Protein AF-A0A0B7NN38-F1 (afdb_monomer)

Radius of gyration: 29.31 Å; Cα contacts (8 Å, |Δi|>4): 177; chains: 1; bounding box: 62×51×86 Å

pLDDT: mean 75.4, std 16.73, range [32.12, 96.75]

Foldseek 3Di:
DALVVVCVDPVSVVLCCCLPPVDPDDDDDDDDQADPVRDHDQWACDPHQQWIWGDDVPPDPIDTDHACVSLVVCPPPQDRLVSLSRNCNHVVDPDLVVDPRSPHPSNVVSVVVVVVVVVVVVVVVVVVLVVLLVVLVVLLVVLVVQCVVCVVVVHDPVSNVVSVVSNVVSVVSNVVSVVVPVVPVVPPPDDDDDDDDDDPLVNVQAVVQLVQQVVQVVVDPDDDLQVSLVVQVVDPSHDNDPGSVRSVVVSVVVVVVVVVVPD

Secondary structure (DSSP, 8-state):
--GGGGGGSHHHHHHHHHHHH-S-S----------TT----SEEE-SSTT-EEE--TTT-S-EEE--HHHHHTTBTB---HHHHHHHHHHH--SSGGG-TTTT-HHHHHHHHHHHHHHHHHHHHHHHHHHHHHHHHHHHHHHHHHHHHHHHHHT--HHHHHHHHHHHHHHHHHHHHTTTTTHHHHGGGS------S----HHHHHHHHHHHHHHHHHHH-SS--HHHHHHHHHT-TTS---SSHHHHHHHHHHHHHHHHHHH-

Solvent-accessible surface area (backbone atoms only — not comparable to full-atom values): 15861 Å² total; per-residue (Å²): 134,73,63,74,60,54,69,68,36,65,71,49,44,52,52,44,50,53,69,72,59,75,64,86,91,78,88,84,80,91,80,87,88,74,49,100,82,75,61,81,71,72,61,46,88,37,96,50,75,42,33,27,33,32,85,36,92,87,86,46,96,70,36,74,51,70,49,65,76,45,35,59,73,52,68,91,56,89,67,50,65,60,38,41,54,45,41,54,61,64,70,59,65,91,47,61,85,77,41,98,54,48,87,38,68,61,45,44,50,52,50,52,52,50,50,53,53,48,52,55,51,48,53,52,50,51,53,51,52,52,51,51,48,48,52,34,52,53,52,39,50,53,32,51,53,50,42,54,52,33,67,74,68,68,55,62,70,66,60,48,52,52,32,50,53,50,35,53,52,36,51,52,56,48,44,70,74,48,66,71,55,62,72,65,62,69,72,76,77,76,94,70,92,72,100,63,94,74,71,50,73,66,55,50,25,50,49,53,39,50,52,50,53,50,55,53,43,73,75,36,99,65,78,54,48,63,61,52,42,57,61,45,67,75,39,90,75,40,73,78,61,96,42,37,63,56,46,49,57,52,51,52,51,51,51,55,56,53,52,69,74,77,108

Sequence (263 aa):
MTTKNLLKHQEVKDIVTKAVSGVDGNAYIIGDSEWADGTKSDVYPSTLPCAMDVHCDLWARQCHIINHASAKKWIGSALHPFTALSLLSVDQETCLLESEVWKDSTMTRLFEILHQILAKALDRETQMLDAVKSVCNTKIKVYQEILDTSGRLAYSSAIDLHAQQGIEKMRSVKRQFEEDDDQDTAAANSDTNSESSIRSFDEQKYQCTMEFTEQFKKTQKRMNWKACHALLLEKPDMIHYKNAESLRVRFEQYCDEYNYLVG

Mean predicted aligned error: 19.09 Å

Organism: NCBI:txid35722

Structure (mmCIF, N/CA/C/O backbone):
data_AF-A0A0B7NN38-F1
#
_entry.id   AF-A0A0B7NN38-F1
#
loop_
_atom_site.group_PDB
_atom_site.id
_atom_site.type_symbol
_atom_site.label_atom_id
_atom_site.label_alt_id
_atom_site.label_comp_id
_atom_site.label_asym_id
_atom_site.label_entity_id
_atom_site.label_seq_id
_atom_site.pdbx_PDB_ins_code
_atom_site.Cartn_x
_atom_site.Cartn_y
_atom_site.Cartn_z
_atom_site.occupancy
_atom_site.B_iso_or_equiv
_atom_site.auth_seq_id
_atom_site.auth_comp_id
_atom_site.auth_asym_id
_atom_site.auth_atom_id
_atom_site.pdbx_PDB_model_num
ATOM 1 N N . MET A 1 1 ? 5.542 -1.206 -2.643 1.00 43.38 1 MET A N 1
ATOM 2 C CA . MET A 1 1 ? 4.854 -0.020 -3.207 1.00 43.38 1 MET A CA 1
ATOM 3 C C . MET A 1 1 ? 4.364 -0.337 -4.612 1.00 43.38 1 MET A C 1
ATOM 5 O O . MET A 1 1 ? 5.156 -0.809 -5.411 1.00 43.38 1 MET A O 1
ATOM 9 N N . THR A 1 2 ? 3.090 -0.127 -4.955 1.00 48.34 2 THR A N 1
ATOM 10 C CA . THR A 1 2 ? 2.603 -0.482 -6.304 1.00 48.34 2 THR A CA 1
ATOM 11 C C . THR A 1 2 ? 2.624 0.705 -7.268 1.00 48.34 2 THR A C 1
ATOM 13 O O . THR A 1 2 ? 1.702 1.523 -7.284 1.00 48.34 2 THR A O 1
ATOM 16 N N . THR A 1 3 ? 3.619 0.705 -8.158 1.00 53.19 3 THR A N 1
ATOM 17 C CA . THR A 1 3 ? 3.762 1.494 -9.406 1.00 53.19 3 THR A CA 1
ATOM 18 C C . THR A 1 3 ? 2.488 1.574 -10.264 1.00 53.19 3 THR A C 1
ATOM 20 O O . THR A 1 3 ? 2.318 2.490 -11.065 1.00 53.19 3 THR A O 1
ATOM 23 N N . LYS A 1 4 ? 1.507 0.695 -10.024 1.00 53.81 4 LYS A N 1
ATOM 24 C CA . LYS A 1 4 ? 0.156 0.708 -10.613 1.00 53.81 4 LYS A CA 1
ATOM 25 C C . LYS A 1 4 ? -0.603 2.034 -10.457 1.00 53.81 4 LYS A C 1
ATOM 27 O O . LYS A 1 4 ? -1.450 2.340 -11.295 1.00 53.81 4 LYS A O 1
ATOM 32 N N . ASN A 1 5 ? -0.348 2.817 -9.405 1.00 60.69 5 ASN A N 1
ATOM 33 C CA . ASN A 1 5 ? -1.014 4.115 -9.223 1.00 60.69 5 ASN A CA 1
ATOM 34 C C . ASN A 1 5 ? -0.379 5.238 -10.058 1.00 60.69 5 ASN A C 1
ATOM 36 O O . ASN A 1 5 ? -1.074 6.189 -10.410 1.00 60.69 5 ASN A O 1
ATOM 40 N N . LEU A 1 6 ? 0.888 5.091 -10.454 1.00 63.94 6 LEU A N 1
ATOM 41 C CA . LEU A 1 6 ? 1.591 6.044 -11.314 1.00 63.94 6 LEU A CA 1
ATOM 42 C C . LEU A 1 6 ? 0.955 6.088 -12.714 1.00 63.94 6 LEU A C 1
ATOM 44 O O . LEU A 1 6 ? 0.676 7.162 -13.235 1.00 63.94 6 LEU A O 1
ATOM 48 N N . LEU A 1 7 ? 0.582 4.924 -13.259 1.00 60.91 7 LEU A N 1
ATOM 49 C CA . LEU A 1 7 ? -0.103 4.789 -14.556 1.00 60.91 7 LEU A CA 1
ATOM 50 C C . LEU A 1 7 ? -1.514 5.406 -14.592 1.00 60.91 7 LEU A C 1
ATOM 52 O O . LEU A 1 7 ? -2.110 5.554 -15.660 1.00 60.91 7 LEU A O 1
ATOM 56 N N . LYS A 1 8 ? -2.081 5.767 -13.435 1.00 65.38 8 LYS A N 1
ATOM 57 C CA . LYS A 1 8 ? -3.372 6.465 -13.356 1.00 65.38 8 LYS A CA 1
ATOM 58 C C . LYS A 1 8 ? -3.218 7.985 -13.442 1.00 65.38 8 LYS A C 1
ATOM 60 O O . LYS A 1 8 ? -4.203 8.645 -13.775 1.00 65.38 8 LYS A O 1
ATOM 65 N N . HIS A 1 9 ? -2.024 8.517 -13.171 1.00 65.06 9 HIS A N 1
ATOM 66 C CA . HIS A 1 9 ? -1.737 9.949 -13.182 1.00 65.06 9 HIS A CA 1
ATOM 67 C C . HIS A 1 9 ? -1.762 10.499 -14.612 1.00 65.06 9 HIS A C 1
ATOM 69 O O . HIS A 1 9 ? -1.172 9.910 -15.517 1.00 65.06 9 HIS A O 1
ATOM 75 N N . GLN A 1 10 ? -2.443 11.628 -14.823 1.00 60.69 10 GLN A N 1
ATOM 76 C CA . GLN A 1 10 ? -2.676 12.160 -16.169 1.00 60.69 10 GLN A CA 1
ATOM 77 C C . GLN A 1 10 ? -1.366 12.524 -16.878 1.00 60.69 10 GLN A C 1
ATOM 79 O O . GLN A 1 10 ? -1.148 12.088 -17.997 1.00 60.69 10 GLN A O 1
ATOM 84 N N . GLU A 1 11 ? -0.436 13.181 -16.181 1.00 66.75 11 GLU A N 1
ATOM 85 C CA . GLU A 1 11 ? 0.886 13.531 -16.729 1.00 66.75 11 GLU A CA 1
ATOM 86 C C . GLU A 1 11 ? 1.677 12.289 -17.183 1.00 66.75 11 GLU A C 1
ATOM 88 O O . GLU A 1 11 ? 2.337 12.315 -18.215 1.00 66.75 11 GLU A O 1
ATOM 93 N N . VAL A 1 12 ? 1.554 11.162 -16.470 1.00 67.00 12 VAL A N 1
ATOM 94 C CA . VAL A 1 12 ? 2.224 9.901 -16.833 1.00 67.00 12 VAL A CA 1
ATOM 95 C C . VAL A 1 12 ? 1.578 9.294 -18.076 1.00 67.00 12 VAL A C 1
ATOM 97 O O . VAL A 1 12 ? 2.280 8.832 -18.974 1.00 67.00 12 VAL A O 1
ATOM 100 N N . LYS A 1 13 ? 0.246 9.342 -18.174 1.00 67.56 13 LYS A N 1
ATOM 101 C CA . LYS A 1 13 ? -0.477 8.922 -19.382 1.00 67.56 13 LYS A CA 1
ATOM 102 C C . LYS A 1 13 ? -0.105 9.779 -20.586 1.00 67.56 13 LYS A C 1
ATOM 104 O O . LYS A 1 13 ? 0.096 9.230 -21.666 1.00 67.56 13 LYS A O 1
ATOM 109 N N . ASP A 1 14 ? 0.022 11.087 -20.401 1.00 64.69 14 ASP A N 1
ATOM 110 C CA . ASP A 1 14 ? 0.361 12.027 -21.468 1.00 64.69 14 ASP A CA 1
ATOM 111 C C . ASP A 1 14 ? 1.800 11.802 -21.957 1.00 64.69 14 ASP A C 1
ATOM 113 O O . ASP A 1 14 ? 2.042 11.748 -23.164 1.00 64.69 14 ASP A O 1
ATOM 117 N N . ILE A 1 15 ? 2.743 11.570 -21.033 1.00 70.44 15 ILE A N 1
ATOM 118 C CA . ILE A 1 15 ? 4.132 11.204 -21.347 1.00 70.44 15 ILE A CA 1
ATOM 119 C C . ILE A 1 15 ? 4.179 9.903 -22.154 1.00 70.44 15 ILE A C 1
ATOM 121 O O . ILE A 1 15 ? 4.809 9.872 -23.210 1.00 70.44 15 ILE A O 1
ATOM 125 N N . VAL A 1 16 ? 3.493 8.847 -21.703 1.00 65.06 16 VAL A N 1
ATOM 126 C CA . VAL A 1 16 ? 3.477 7.543 -22.389 1.00 65.06 16 VAL A CA 1
ATOM 127 C C . VAL A 1 16 ? 2.818 7.649 -23.760 1.00 65.06 16 VAL A C 1
ATOM 129 O O . VAL A 1 16 ? 3.374 7.179 -24.746 1.00 65.06 16 VAL A O 1
ATOM 132 N N . THR A 1 17 ? 1.665 8.306 -23.855 1.00 60.69 17 THR A N 1
ATOM 133 C CA . THR A 1 17 ? 0.915 8.420 -25.115 1.00 60.69 17 THR A CA 1
ATOM 134 C C . THR A 1 17 ? 1.715 9.193 -26.161 1.00 60.69 17 THR A C 1
ATOM 136 O O . THR A 1 17 ? 1.836 8.748 -27.303 1.00 60.69 17 THR A O 1
ATOM 139 N N . LYS A 1 18 ? 2.343 10.305 -25.757 1.00 68.62 18 LYS A N 1
ATOM 140 C CA . LYS A 1 18 ? 3.209 11.108 -26.626 1.00 68.62 18 LYS A CA 1
ATOM 141 C C . LYS A 1 18 ? 4.457 10.341 -27.067 1.00 68.62 18 LYS A C 1
ATOM 143 O O . LYS A 1 18 ? 4.827 10.411 -28.235 1.00 68.62 18 LYS A O 1
ATOM 148 N N . ALA A 1 19 ? 5.075 9.606 -26.145 1.00 63.62 19 ALA A N 1
ATOM 149 C CA . ALA A 1 19 ? 6.271 8.802 -26.382 1.00 63.62 19 ALA A CA 1
ATOM 150 C C . ALA A 1 19 ? 6.019 7.591 -27.298 1.00 63.62 19 ALA A C 1
ATOM 152 O O . ALA A 1 19 ? 6.899 7.215 -28.065 1.00 63.62 19 ALA A O 1
ATOM 153 N N . VAL A 1 20 ? 4.833 6.981 -27.209 1.00 60.88 20 VAL A N 1
ATOM 154 C CA . VAL A 1 20 ? 4.482 5.759 -27.947 1.00 60.88 20 VAL A CA 1
ATOM 155 C C . VAL A 1 20 ? 3.889 6.051 -29.316 1.00 60.88 20 VAL A C 1
ATOM 157 O O . VAL A 1 20 ? 4.225 5.378 -30.282 1.00 60.88 20 VAL A O 1
ATOM 160 N N . SER A 1 21 ? 2.985 7.025 -29.410 1.00 57.38 21 SER A N 1
ATOM 161 C CA . SER A 1 21 ? 2.147 7.168 -30.606 1.00 57.38 21 SER A CA 1
ATOM 162 C C . SER A 1 21 ? 2.555 8.318 -31.517 1.00 57.38 21 SER A C 1
ATOM 164 O O . SER A 1 21 ? 2.151 8.316 -32.674 1.00 57.38 21 SER A O 1
ATOM 166 N N . GLY A 1 22 ? 3.312 9.309 -31.029 1.00 62.62 22 GLY A N 1
ATOM 167 C CA . GLY A 1 22 ? 3.790 10.453 -31.820 1.00 62.62 22 GLY A CA 1
ATOM 168 C C . GLY A 1 22 ? 2.721 11.312 -32.528 1.00 62.62 22 GLY A C 1
ATOM 169 O O . GLY A 1 22 ? 3.092 12.277 -33.191 1.00 62.62 22 GLY A O 1
ATOM 170 N N . VAL A 1 23 ? 1.422 10.991 -32.424 1.00 57.12 23 VAL A N 1
ATOM 171 C CA . VAL A 1 23 ? 0.316 11.578 -33.206 1.00 57.12 23 VAL A CA 1
ATOM 172 C C . VAL A 1 23 ? -1.017 11.484 -32.436 1.00 57.12 23 VAL A C 1
ATOM 174 O O . VAL A 1 23 ? -1.239 10.526 -31.692 1.00 57.12 23 VAL A O 1
ATOM 177 N N . AS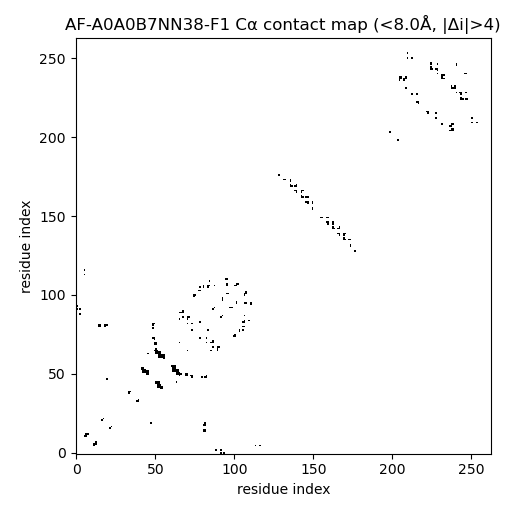P A 1 24 ? -1.933 12.437 -32.668 1.00 48.50 24 ASP A N 1
ATOM 178 C CA . ASP A 1 24 ? -3.329 12.405 -32.204 1.00 48.50 24 ASP A CA 1
ATOM 179 C C . ASP A 1 24 ? -4.178 11.358 -32.967 1.00 48.50 24 ASP A C 1
ATOM 181 O O . ASP A 1 24 ? -4.547 11.519 -34.131 1.00 48.50 24 ASP A O 1
ATOM 185 N N . GLY A 1 25 ? -4.529 10.276 -32.271 1.00 41.31 25 GLY A N 1
ATOM 186 C CA . GLY A 1 25 ? -5.841 9.614 -32.315 1.00 41.31 25 GLY A CA 1
ATOM 187 C C . GLY A 1 25 ? -6.312 8.797 -33.531 1.00 41.31 25 GLY A C 1
ATOM 188 O O . GLY A 1 25 ? -7.051 7.847 -33.294 1.00 41.31 25 GLY A O 1
ATOM 189 N N . ASN A 1 26 ? -5.945 9.087 -34.789 1.00 40.12 26 ASN A N 1
ATOM 190 C CA . ASN A 1 26 ? -6.751 8.610 -35.942 1.00 40.12 26 ASN A CA 1
ATOM 191 C C . ASN A 1 26 ? -6.018 7.984 -37.155 1.00 40.12 26 ASN A C 1
ATOM 193 O O . ASN A 1 26 ? -6.604 7.895 -38.231 1.00 40.12 26 ASN A O 1
ATOM 197 N N . ALA A 1 27 ? -4.793 7.472 -37.026 1.00 38.66 27 ALA A N 1
ATOM 198 C CA . ALA A 1 27 ? -4.143 6.730 -38.119 1.00 38.66 27 ALA A CA 1
ATOM 199 C C . ALA A 1 27 ? -4.180 5.206 -37.874 1.00 38.66 27 ALA A C 1
ATOM 201 O O . ALA A 1 27 ? -3.544 4.711 -36.942 1.00 38.66 27 ALA A O 1
ATOM 202 N N . TYR A 1 28 ? -4.926 4.461 -38.700 1.00 37.75 28 TYR A N 1
ATOM 203 C CA . TYR A 1 28 ? -4.942 2.991 -38.721 1.00 37.75 28 TYR A CA 1
ATOM 204 C C . TYR A 1 28 ? -4.905 2.460 -40.152 1.00 37.75 28 TYR A C 1
ATOM 206 O O . TYR A 1 28 ? -5.694 2.899 -40.987 1.00 37.75 28 TYR A O 1
ATOM 214 N N . ILE A 1 29 ? -4.071 1.442 -40.378 1.00 32.12 29 ILE A N 1
ATOM 215 C CA . ILE A 1 29 ? -4.247 0.417 -41.415 1.00 32.12 29 ILE A CA 1
ATOM 216 C C . ILE A 1 29 ? -3.829 -0.929 -40.793 1.00 32.12 29 ILE A C 1
ATOM 218 O O . ILE A 1 29 ? -2.951 -0.964 -39.931 1.00 32.12 29 ILE A O 1
ATOM 222 N N . ILE A 1 30 ? -4.498 -2.008 -41.201 1.00 33.03 30 ILE A N 1
ATOM 223 C CA . ILE A 1 30 ? -4.229 -3.406 -40.833 1.00 33.03 30 ILE A CA 1
ATOM 224 C C . ILE A 1 30 ? -3.043 -3.916 -41.668 1.00 33.03 30 ILE A C 1
ATOM 226 O O . ILE A 1 30 ? -3.003 -3.660 -42.871 1.00 33.03 30 ILE A O 1
ATOM 230 N N . GLY A 1 31 ? -2.096 -4.626 -41.052 1.00 42.56 31 GLY A N 1
ATOM 231 C CA . GLY A 1 31 ? -0.980 -5.280 -41.742 1.00 42.56 31 GLY A CA 1
ATOM 232 C C . GLY A 1 31 ? -0.850 -6.744 -41.322 1.00 42.56 31 GLY A C 1
ATOM 233 O O . GLY A 1 31 ? -1.107 -7.064 -40.163 1.00 42.56 31 GLY A O 1
ATOM 234 N N . ASP A 1 32 ? -0.474 -7.604 -42.271 1.00 43.00 32 ASP A N 1
ATOM 235 C CA . ASP A 1 32 ? -0.323 -9.051 -42.075 1.00 43.00 32 ASP A CA 1
ATOM 236 C C . ASP A 1 32 ? 0.936 -9.413 -41.269 1.00 43.00 32 ASP A C 1
ATOM 238 O O . ASP A 1 32 ? 1.968 -8.746 -41.355 1.00 43.00 32 ASP A O 1
ATOM 242 N N . SER A 1 33 ? 0.844 -10.505 -40.505 1.00 49.88 33 SER A N 1
ATOM 243 C CA . SER A 1 33 ? 1.854 -10.990 -39.552 1.00 49.88 33 SER A CA 1
ATOM 244 C C . SER A 1 33 ? 2.638 -12.226 -40.027 1.00 49.88 33 SER A C 1
ATOM 246 O O . SER A 1 33 ? 3.264 -12.915 -39.219 1.00 49.88 33 SER A O 1
ATOM 248 N N . GLU A 1 34 ? 2.633 -12.521 -41.332 1.00 49.38 34 GLU A N 1
ATOM 249 C CA . GLU A 1 34 ? 3.368 -13.653 -41.913 1.00 49.38 34 GLU A CA 1
ATOM 250 C C . GLU A 1 34 ? 4.679 -13.218 -42.584 1.00 49.38 34 GLU A C 1
ATOM 252 O O . GLU A 1 34 ? 4.697 -12.396 -43.503 1.00 49.38 34 GLU A O 1
ATOM 257 N N . TRP A 1 35 ? 5.794 -13.808 -42.142 1.00 56.19 35 TRP A N 1
ATOM 258 C CA . TRP A 1 35 ? 7.082 -13.704 -42.828 1.00 56.19 35 TRP A CA 1
ATOM 259 C C . TRP A 1 35 ? 7.105 -14.616 -44.062 1.00 56.19 35 TRP A C 1
ATOM 261 O O . TRP A 1 35 ? 6.443 -15.653 -44.103 1.00 56.19 35 TRP A O 1
ATOM 271 N N . ALA A 1 36 ? 7.922 -14.269 -45.061 1.00 55.94 36 ALA A N 1
ATOM 272 C CA . ALA A 1 36 ? 8.025 -15.009 -46.325 1.00 55.94 36 ALA A CA 1
ATOM 273 C C . ALA A 1 36 ? 8.495 -16.476 -46.181 1.00 55.94 36 ALA A C 1
ATOM 275 O O . ALA A 1 36 ? 8.425 -17.233 -47.148 1.00 55.94 36 ALA A O 1
ATOM 276 N N . ASP A 1 37 ? 8.979 -16.880 -45.003 1.00 64.88 37 ASP A N 1
ATOM 277 C CA . ASP A 1 37 ? 9.457 -18.231 -44.694 1.00 64.88 37 ASP A CA 1
ATOM 278 C C . ASP A 1 37 ? 8.466 -19.083 -43.873 1.00 64.88 37 ASP A C 1
ATOM 280 O O . ASP A 1 37 ? 8.760 -20.238 -43.564 1.00 64.88 37 ASP A O 1
ATOM 284 N N . GLY A 1 38 ? 7.289 -18.542 -43.534 1.00 63.69 38 GLY A N 1
ATOM 285 C CA . GLY A 1 38 ? 6.247 -19.252 -42.787 1.00 63.69 38 GLY A CA 1
ATOM 286 C C . GLY A 1 38 ? 6.531 -19.442 -41.292 1.00 63.69 38 GLY A C 1
ATOM 287 O O . GLY A 1 38 ? 5.796 -20.174 -40.625 1.00 63.69 38 GLY A O 1
ATOM 288 N N . THR A 1 39 ? 7.570 -18.808 -40.741 1.00 54.19 39 THR A N 1
ATOM 289 C CA . THR A 1 39 ? 7.844 -18.846 -39.299 1.00 54.19 39 THR A CA 1
ATOM 290 C C . THR A 1 39 ? 7.025 -17.799 -38.539 1.00 54.19 39 THR A C 1
ATOM 292 O O . THR A 1 39 ? 6.683 -16.743 -39.067 1.00 54.19 39 THR A O 1
ATOM 295 N N . LYS A 1 40 ? 6.685 -18.093 -37.277 1.00 55.38 40 LYS A N 1
ATOM 296 C CA . LYS A 1 40 ? 6.017 -17.166 -36.352 1.00 55.38 40 LYS A CA 1
ATOM 297 C C . LYS A 1 40 ? 6.890 -17.001 -35.113 1.00 55.38 40 LYS A C 1
ATOM 299 O O . LYS A 1 40 ? 7.148 -17.975 -34.414 1.00 55.38 40 LYS A O 1
ATOM 304 N N . SER A 1 41 ? 7.356 -15.781 -34.858 1.00 50.19 41 SER A N 1
ATOM 305 C CA . SER A 1 41 ? 7.876 -15.395 -33.546 1.00 50.19 41 SER A CA 1
ATOM 306 C C . SER A 1 41 ? 6.767 -14.638 -32.834 1.00 50.19 41 SER A C 1
ATOM 308 O O . SER A 1 41 ? 6.326 -13.607 -33.336 1.00 50.19 41 SER A O 1
ATOM 310 N N . ASP A 1 42 ? 6.318 -15.128 -31.678 1.00 59.28 42 ASP A N 1
ATOM 311 C CA . ASP A 1 42 ? 5.274 -14.456 -30.889 1.00 59.28 42 ASP A CA 1
ATOM 312 C C . ASP A 1 42 ? 5.748 -13.102 -30.330 1.00 59.28 42 ASP A C 1
ATOM 314 O O . ASP A 1 42 ? 4.936 -12.293 -29.884 1.00 59.28 42 ASP A O 1
ATOM 318 N N . VAL A 1 43 ? 7.065 -12.859 -30.365 1.00 57.31 43 VAL A N 1
ATOM 319 C CA . VAL A 1 43 ? 7.724 -11.650 -29.870 1.00 57.31 43 VAL A CA 1
ATOM 320 C C . VAL A 1 43 ? 8.704 -11.122 -30.921 1.00 57.31 43 VAL A C 1
ATOM 322 O O . VAL A 1 43 ? 9.556 -11.875 -31.400 1.00 57.31 43 VAL A O 1
ATOM 325 N N . TYR A 1 44 ? 8.634 -9.841 -31.273 1.00 64.69 44 TYR A N 1
ATOM 326 C CA . TYR A 1 44 ? 9.564 -9.201 -32.212 1.00 64.69 44 TYR A CA 1
ATOM 327 C C . TYR A 1 44 ? 10.107 -7.867 -31.665 1.00 64.69 44 TYR A C 1
ATOM 329 O O . TYR A 1 44 ? 9.534 -7.301 -30.734 1.00 64.69 44 TYR A O 1
ATOM 337 N N . PRO A 1 45 ? 11.259 -7.367 -32.158 1.00 61.50 45 PRO A N 1
ATOM 338 C CA . PRO A 1 45 ? 11.829 -6.111 -31.675 1.00 61.50 45 PRO A CA 1
ATOM 339 C C . PRO A 1 45 ? 10.868 -4.942 -31.909 1.00 61.50 45 PRO A C 1
ATOM 341 O O . PRO A 1 45 ? 10.411 -4.738 -33.033 1.00 61.50 45 PRO A O 1
ATOM 344 N N . SER A 1 46 ? 10.583 -4.176 -30.855 1.00 70.25 46 SER A N 1
ATOM 345 C CA . SER A 1 46 ? 9.700 -3.015 -30.947 1.00 70.25 46 SER A CA 1
ATOM 346 C C . SER A 1 46 ? 10.408 -1.811 -31.563 1.00 70.25 46 SER A C 1
ATOM 348 O O . SER A 1 46 ? 11.624 -1.645 -31.438 1.00 70.25 46 SER A O 1
ATOM 350 N N . THR A 1 47 ? 9.630 -0.904 -32.155 1.00 70.88 47 THR A N 1
ATOM 351 C CA . THR A 1 47 ? 10.084 0.463 -32.452 1.00 70.88 47 THR A CA 1
ATOM 352 C C . THR A 1 47 ? 10.207 1.320 -31.190 1.00 70.88 47 THR A C 1
ATOM 354 O O . THR A 1 47 ? 10.841 2.374 -31.222 1.00 70.88 47 THR A O 1
ATOM 357 N N . LEU A 1 48 ? 9.595 0.892 -30.078 1.00 73.06 48 LEU A N 1
ATOM 358 C CA . LEU A 1 48 ? 9.734 1.539 -28.781 1.00 73.06 48 LEU A CA 1
ATOM 359 C C . LEU A 1 48 ? 11.063 1.167 -28.113 1.00 73.06 48 LEU A C 1
ATOM 361 O O . LEU A 1 48 ? 11.407 -0.016 -28.032 1.00 73.06 48 LEU A O 1
ATOM 365 N N . PRO A 1 49 ? 11.783 2.152 -27.546 1.00 75.88 49 PRO A N 1
ATOM 366 C CA . PRO A 1 49 ? 12.958 1.884 -26.732 1.00 75.88 49 PRO A CA 1
ATOM 367 C C . PRO A 1 49 ? 12.640 0.870 -25.633 1.00 75.88 49 PRO A C 1
ATOM 369 O O . PRO A 1 49 ? 11.614 0.990 -24.969 1.00 75.88 49 PRO A O 1
ATOM 372 N N . CYS A 1 50 ? 13.529 -0.108 -25.454 1.00 77.75 50 CYS A N 1
ATOM 373 C CA . CYS A 1 50 ? 13.476 -1.198 -24.471 1.00 77.75 50 CYS A CA 1
ATOM 374 C C . CYS A 1 50 ? 12.280 -2.170 -24.506 1.00 77.75 50 CYS A C 1
ATOM 376 O O . CYS A 1 50 ? 12.259 -3.102 -23.697 1.00 77.75 50 CYS A O 1
ATOM 378 N N . ALA A 1 51 ? 11.345 -2.024 -25.445 1.00 80.00 51 ALA A N 1
ATOM 379 C CA . ALA A 1 51 ? 10.193 -2.909 -25.579 1.00 80.00 51 ALA A CA 1
ATOM 380 C C . ALA A 1 51 ? 10.395 -3.998 -26.640 1.00 80.00 51 ALA A C 1
ATOM 382 O O . ALA A 1 51 ? 11.206 -3.882 -27.562 1.00 80.00 51 ALA A O 1
ATOM 383 N N . MET A 1 52 ? 9.620 -5.065 -26.500 1.00 78.81 52 MET A N 1
ATOM 384 C CA . MET A 1 52 ? 9.403 -6.078 -27.522 1.00 78.81 52 MET A CA 1
ATOM 385 C C . MET A 1 52 ? 7.912 -6.125 -27.829 1.00 78.81 52 MET A C 1
ATOM 387 O O . MET A 1 52 ? 7.099 -6.102 -26.909 1.00 78.81 52 MET A O 1
ATOM 391 N N . ASP A 1 53 ? 7.555 -6.200 -29.098 1.00 77.62 53 ASP A N 1
ATOM 392 C CA . ASP A 1 53 ? 6.164 -6.294 -29.511 1.00 77.62 53 ASP A CA 1
ATOM 393 C C . ASP A 1 53 ? 5.703 -7.747 -29.453 1.00 77.62 53 ASP A C 1
ATOM 395 O O . ASP A 1 53 ? 6.447 -8.666 -29.798 1.00 77.62 53 ASP A O 1
ATOM 399 N N . VAL A 1 54 ? 4.454 -7.938 -29.052 1.00 76.94 54 VAL A N 1
ATOM 400 C CA . VAL A 1 54 ? 3.749 -9.214 -29.048 1.00 76.94 54 VAL A CA 1
ATOM 401 C C . VAL A 1 54 ? 2.451 -9.075 -29.811 1.00 76.94 54 VAL A C 1
ATOM 403 O O . VAL A 1 54 ? 1.743 -8.069 -29.718 1.00 76.94 54 VAL A O 1
ATOM 406 N N . HIS A 1 55 ? 2.131 -10.117 -30.564 1.00 72.06 55 HIS A N 1
ATOM 407 C CA . HIS A 1 55 ? 0.911 -10.165 -31.348 1.00 72.06 55 HIS A CA 1
ATOM 408 C C . HIS A 1 55 ? -0.323 -10.225 -30.429 1.00 72.06 55 HIS A C 1
ATOM 410 O O . HIS A 1 55 ? -0.379 -11.035 -29.503 1.00 72.06 55 HIS A O 1
ATOM 416 N N . CYS A 1 56 ? -1.313 -9.349 -30.639 1.00 68.06 56 CYS A N 1
ATOM 417 C CA . CYS A 1 56 ? -2.424 -9.177 -29.692 1.00 68.06 56 CYS A CA 1
ATOM 418 C C . CYS A 1 56 ? -3.792 -8.884 -30.334 1.00 68.06 56 CYS A C 1
ATOM 420 O O . CYS A 1 56 ? -4.611 -8.180 -29.738 1.00 68.06 56 CYS A O 1
ATOM 422 N N . ASP A 1 57 ? -4.062 -9.479 -31.497 1.00 64.31 57 ASP A N 1
ATOM 423 C CA . ASP A 1 57 ? -5.192 -9.185 -32.404 1.00 64.31 57 ASP A CA 1
ATOM 424 C C . ASP A 1 57 ? -6.605 -9.196 -31.796 1.00 64.31 57 ASP A C 1
ATOM 426 O O . ASP A 1 57 ? -7.552 -8.717 -32.416 1.00 64.31 57 ASP A O 1
ATOM 430 N N . LEU A 1 58 ? -6.781 -9.734 -30.588 1.00 58.06 58 LEU A N 1
ATOM 431 C CA . LEU A 1 58 ? -8.096 -9.945 -29.979 1.00 58.06 58 LEU A CA 1
ATOM 432 C C . LEU A 1 58 ? -8.467 -8.933 -28.887 1.00 58.06 58 LEU A C 1
ATOM 434 O O . LEU A 1 58 ? -9.650 -8.789 -28.586 1.00 58.06 58 LEU A O 1
ATOM 438 N N . TRP A 1 59 ? -7.500 -8.252 -28.263 1.00 70.00 59 TRP A N 1
ATOM 439 C CA . TRP A 1 59 ? -7.775 -7.430 -27.070 1.00 70.00 59 TRP A CA 1
ATOM 440 C C . TRP A 1 59 ? -7.003 -6.108 -26.995 1.00 70.00 59 TRP A C 1
ATOM 442 O O . TRP A 1 59 ? -7.353 -5.257 -26.175 1.00 70.00 59 TRP A O 1
ATOM 452 N N . ALA A 1 60 ? -5.990 -5.897 -27.840 1.00 71.50 60 ALA A N 1
ATOM 453 C CA . ALA A 1 60 ? -5.222 -4.656 -27.877 1.00 71.50 60 ALA A CA 1
ATOM 454 C C . ALA A 1 60 ? -4.716 -4.342 -29.291 1.00 71.50 60 ALA A C 1
ATOM 456 O O . ALA A 1 60 ? -4.572 -5.225 -30.128 1.00 71.50 60 ALA A O 1
ATOM 457 N N . ARG A 1 61 ? -4.421 -3.063 -29.554 1.00 68.81 61 ARG A N 1
ATOM 458 C CA . ARG A 1 61 ? -3.812 -2.627 -30.826 1.00 68.81 61 ARG A CA 1
ATOM 459 C C . ARG A 1 61 ? -2.349 -3.039 -30.949 1.00 68.81 61 ARG A C 1
ATOM 461 O O . ARG A 1 61 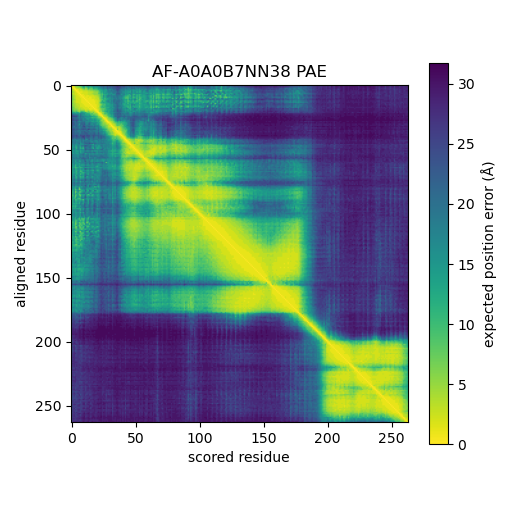? -1.878 -3.295 -32.046 1.00 68.81 61 ARG A O 1
ATOM 468 N N . GLN A 1 62 ? -1.633 -2.978 -29.833 1.00 72.06 62 GLN A N 1
ATOM 469 C CA . GLN A 1 62 ? -0.219 -3.296 -29.704 1.00 72.06 62 GLN A CA 1
ATOM 470 C C . GLN A 1 62 ? 0.002 -3.814 -28.286 1.00 72.06 62 GLN A C 1
ATOM 472 O O . GLN A 1 62 ? -0.531 -3.238 -27.331 1.00 72.06 62 GLN A O 1
ATOM 477 N N . CYS A 1 63 ? 0.780 -4.881 -28.146 1.00 77.94 63 CYS A N 1
ATOM 478 C CA . CYS A 1 63 ? 1.190 -5.402 -26.855 1.00 77.94 63 CYS A CA 1
ATOM 479 C C . CYS A 1 63 ? 2.703 -5.279 -26.759 1.00 77.94 63 CYS A C 1
ATOM 481 O O . CYS A 1 63 ? 3.423 -5.865 -27.555 1.00 77.94 63 CYS A O 1
ATOM 483 N N . HIS A 1 64 ? 3.163 -4.498 -25.789 1.00 79.81 64 HIS A N 1
ATOM 484 C CA . HIS A 1 64 ? 4.579 -4.258 -25.548 1.00 79.81 64 HIS A CA 1
ATOM 485 C C . HIS A 1 64 ? 4.991 -5.019 -24.294 1.00 79.81 64 HIS A C 1
ATOM 487 O O . HIS A 1 64 ? 4.467 -4.758 -23.210 1.00 79.81 64 HIS A O 1
ATOM 493 N N . ILE A 1 65 ? 5.921 -5.957 -24.433 1.00 79.38 65 ILE A N 1
ATOM 494 C CA . ILE A 1 65 ? 6.574 -6.633 -23.317 1.00 79.38 65 ILE A CA 1
ATOM 495 C C . ILE A 1 65 ? 7.895 -5.940 -23.037 1.00 79.38 65 ILE A C 1
ATOM 497 O O . ILE A 1 65 ? 8.743 -5.768 -23.911 1.00 79.38 65 ILE A O 1
ATOM 501 N N . ILE A 1 66 ? 8.080 -5.581 -21.775 1.00 80.81 66 ILE A N 1
ATOM 502 C CA . ILE A 1 66 ? 9.314 -4.991 -21.281 1.00 80.81 66 ILE A CA 1
ATOM 503 C C . ILE A 1 66 ? 9.800 -5.863 -20.142 1.00 80.81 66 ILE A C 1
ATOM 505 O O . ILE A 1 66 ? 9.022 -6.261 -19.274 1.00 80.81 66 ILE A O 1
ATOM 509 N N . ASN A 1 67 ? 11.086 -6.182 -20.159 1.00 82.25 67 ASN A N 1
ATOM 510 C CA . ASN A 1 67 ? 11.720 -6.913 -19.082 1.00 82.25 67 ASN A CA 1
ATOM 511 C C . ASN A 1 67 ? 12.977 -6.178 -18.622 1.00 82.25 67 ASN A C 1
ATOM 513 O O . ASN A 1 67 ? 13.493 -5.281 -19.288 1.00 82.25 67 ASN A O 1
ATOM 517 N N . HIS A 1 68 ? 13.478 -6.584 -17.463 1.00 79.69 68 HIS A N 1
ATOM 518 C CA . HIS A 1 68 ? 14.632 -5.952 -16.836 1.00 79.69 68 HIS A CA 1
ATOM 519 C C . HIS A 1 68 ? 15.854 -5.955 -17.772 1.00 79.69 68 HIS A C 1
ATOM 521 O O . HIS A 1 68 ? 16.548 -4.953 -17.929 1.00 79.69 68 HIS A O 1
ATOM 527 N N . ALA A 1 69 ? 16.088 -7.066 -18.477 1.00 80.44 69 ALA A N 1
ATOM 528 C CA . ALA A 1 69 ? 17.218 -7.203 -19.392 1.00 80.44 69 ALA A CA 1
ATOM 529 C C . ALA A 1 69 ? 17.107 -6.307 -20.640 1.00 80.44 69 ALA A C 1
ATOM 531 O O . ALA A 1 69 ? 18.129 -5.861 -21.162 1.00 80.44 69 ALA A O 1
ATOM 532 N N . SER A 1 70 ? 15.898 -6.046 -21.144 1.00 78.00 70 SER A N 1
ATOM 533 C CA . SER A 1 70 ? 15.676 -5.157 -22.285 1.00 78.00 70 SER A CA 1
ATOM 534 C C . SER A 1 70 ? 15.780 -3.691 -21.880 1.00 78.00 70 SER A C 1
ATOM 536 O O . SER A 1 70 ? 16.314 -2.902 -22.655 1.00 78.00 70 SER A O 1
ATOM 538 N N . ALA A 1 71 ? 15.355 -3.348 -20.663 1.00 79.00 71 ALA A N 1
ATOM 539 C CA . ALA A 1 71 ? 15.437 -2.009 -20.089 1.00 79.00 71 ALA A CA 1
ATOM 540 C C . ALA A 1 71 ? 16.877 -1.597 -19.736 1.00 79.00 71 ALA A C 1
ATOM 542 O O . ALA A 1 71 ? 17.327 -0.532 -20.164 1.00 79.00 71 ALA A O 1
ATOM 543 N N . LYS A 1 72 ? 17.653 -2.468 -19.071 1.00 81.12 72 LYS A N 1
ATOM 544 C CA . LYS A 1 72 ? 19.036 -2.156 -18.657 1.00 81.12 72 LYS A CA 1
ATOM 545 C C . LYS A 1 72 ? 19.998 -1.855 -19.806 1.00 81.12 72 LYS A C 1
ATOM 547 O O . LYS A 1 72 ? 20.941 -1.092 -19.633 1.00 81.12 72 LYS A O 1
ATOM 552 N N . LYS A 1 73 ? 19.743 -2.381 -21.008 1.00 80.88 73 LYS A N 1
ATOM 553 C CA . LYS A 1 73 ? 20.560 -2.099 -22.208 1.00 80.88 73 LYS A CA 1
ATOM 554 C C . LYS A 1 73 ? 20.578 -0.624 -22.617 1.00 80.88 73 LYS A C 1
ATOM 556 O O . LYS A 1 73 ? 21.427 -0.233 -23.409 1.00 80.88 73 LYS A O 1
ATOM 561 N N . TRP A 1 74 ? 19.636 0.169 -22.114 1.00 76.00 74 TRP A N 1
ATOM 562 C CA . TRP A 1 74 ? 19.483 1.579 -22.461 1.00 76.00 74 TRP A CA 1
ATOM 563 C C . TRP A 1 74 ? 20.094 2.531 -21.422 1.00 76.00 74 TRP A C 1
ATOM 565 O O . TRP A 1 74 ? 20.109 3.746 -21.640 1.00 76.00 74 TRP A O 1
ATOM 575 N N . ILE A 1 75 ? 20.637 1.992 -20.324 1.00 75.69 75 ILE A N 1
ATOM 576 C CA . ILE A 1 75 ? 21.353 2.749 -19.293 1.00 75.69 75 ILE A CA 1
ATOM 577 C C . ILE A 1 75 ? 22.655 3.311 -19.892 1.00 75.69 75 ILE A C 1
ATOM 579 O O . ILE A 1 75 ? 23.431 2.584 -20.507 1.00 75.69 75 ILE A O 1
ATOM 583 N N . GLY A 1 76 ? 22.886 4.620 -19.731 1.00 67.56 76 GLY A N 1
ATOM 584 C CA . GLY A 1 76 ? 24.076 5.327 -20.236 1.00 67.56 76 GLY A CA 1
ATOM 585 C C . GLY A 1 76 ? 23.852 6.204 -21.479 1.00 67.56 76 GLY A C 1
ATOM 586 O O . GLY A 1 76 ? 24.751 6.948 -21.867 1.00 67.56 76 GLY A O 1
ATOM 587 N N . SER A 1 77 ? 22.659 6.166 -22.077 1.00 67.44 77 SER A N 1
ATOM 588 C CA . SER A 1 77 ? 22.194 7.143 -23.078 1.00 67.44 77 SER A CA 1
ATOM 589 C C . SER A 1 77 ? 21.234 8.156 -22.433 1.00 67.44 77 SER A C 1
ATOM 591 O O . SER A 1 77 ? 20.832 7.951 -21.294 1.00 67.44 77 SER A O 1
ATOM 593 N N . ALA A 1 78 ? 20.861 9.252 -23.106 1.00 73.31 78 ALA A N 1
ATOM 594 C CA . ALA A 1 78 ? 19.775 10.106 -22.607 1.00 73.31 78 ALA A CA 1
ATOM 595 C C . ALA A 1 78 ? 18.478 9.281 -22.584 1.00 73.31 78 ALA A C 1
ATOM 597 O O . ALA A 1 78 ? 18.023 8.843 -23.646 1.00 73.31 78 ALA A O 1
ATOM 598 N N . LEU A 1 79 ? 17.915 9.011 -21.399 1.00 75.56 79 LEU A N 1
ATOM 599 C CA . LEU A 1 79 ? 16.808 8.065 -21.312 1.00 75.56 79 LEU A CA 1
ATOM 600 C C . LEU A 1 79 ? 15.556 8.640 -21.953 1.00 75.56 79 LEU A C 1
ATOM 602 O O . LEU A 1 79 ? 15.069 9.717 -21.611 1.00 75.56 79 LEU A O 1
ATOM 606 N N . HIS A 1 80 ? 14.979 7.850 -22.850 1.00 81.56 80 HIS A N 1
ATOM 607 C CA . HIS A 1 80 ? 13.637 8.111 -23.321 1.00 81.56 80 HIS A CA 1
ATOM 608 C C . HIS A 1 80 ? 12.650 7.977 -22.144 1.00 81.56 80 HIS A C 1
ATOM 610 O O . HIS A 1 80 ? 12.760 7.011 -21.381 1.00 81.56 80 HIS A O 1
ATOM 616 N N . PRO A 1 81 ? 11.648 8.865 -21.996 1.00 83.50 81 PRO A N 1
ATOM 617 C CA . PRO A 1 81 ? 10.722 8.823 -20.861 1.00 83.50 81 PRO A CA 1
ATOM 618 C C . PRO A 1 81 ? 9.997 7.489 -20.677 1.00 83.50 81 PRO A C 1
ATOM 620 O O . PRO A 1 81 ? 9.740 7.066 -19.552 1.00 83.50 81 PRO A O 1
ATOM 623 N N . PHE A 1 82 ? 9.714 6.793 -21.781 1.00 81.81 82 PHE A N 1
ATOM 624 C CA . PHE A 1 82 ? 9.139 5.451 -21.740 1.00 81.81 82 PHE A CA 1
ATOM 625 C C . PHE A 1 82 ? 10.103 4.425 -21.126 1.00 81.81 82 PHE A C 1
ATOM 627 O O . PHE A 1 82 ? 9.686 3.611 -20.307 1.00 81.81 82 PHE A O 1
ATOM 634 N N . THR A 1 83 ? 11.395 4.498 -21.456 1.00 82.69 83 THR A N 1
ATOM 635 C CA . THR A 1 83 ? 12.436 3.644 -20.867 1.00 82.69 83 THR A CA 1
ATOM 636 C C . THR A 1 83 ? 12.601 3.924 -19.381 1.00 82.69 83 THR A C 1
ATOM 638 O O . THR A 1 83 ? 12.644 2.986 -18.595 1.00 82.69 83 THR A O 1
ATOM 641 N N . ALA A 1 84 ? 12.636 5.201 -18.989 1.00 85.69 84 ALA A N 1
ATOM 642 C CA . ALA A 1 84 ? 12.739 5.617 -17.591 1.00 85.69 84 ALA A CA 1
ATOM 643 C C . ALA A 1 84 ? 11.566 5.074 -16.753 1.00 85.69 84 ALA A C 1
ATOM 645 O O . ALA A 1 84 ? 11.766 4.423 -15.730 1.00 85.69 84 ALA A O 1
ATOM 646 N N . LEU A 1 85 ? 10.331 5.244 -17.239 1.00 85.38 85 LEU A N 1
ATOM 647 C CA . LEU A 1 85 ? 9.145 4.686 -16.586 1.00 85.38 85 LEU A CA 1
ATOM 648 C C . LEU A 1 85 ? 9.190 3.157 -16.510 1.00 85.38 85 LEU A C 1
ATOM 650 O O . LEU A 1 85 ? 8.743 2.571 -15.522 1.00 85.38 85 LEU A O 1
ATOM 654 N N . SER A 1 86 ? 9.705 2.516 -17.555 1.00 84.88 86 SER A N 1
ATOM 655 C CA . SER A 1 86 ? 9.798 1.062 -17.623 1.00 84.88 86 SER A CA 1
ATOM 656 C C . SER A 1 86 ? 10.813 0.511 -16.632 1.00 84.88 86 SER A C 1
ATOM 658 O O . SER A 1 86 ? 10.476 -0.419 -15.910 1.00 84.88 86 SER A O 1
ATOM 660 N N . LEU A 1 87 ? 11.997 1.122 -16.533 1.00 85.00 87 LEU A N 1
ATOM 661 C CA . LEU A 1 87 ? 13.000 0.795 -15.514 1.00 85.00 87 LEU A CA 1
ATOM 662 C C . LEU A 1 87 ? 12.418 0.965 -14.112 1.00 85.00 87 LEU A C 1
ATOM 664 O O . LEU A 1 87 ? 12.395 0.010 -13.349 1.00 85.00 87 LEU A O 1
ATOM 668 N N . LEU A 1 88 ? 11.808 2.118 -13.820 1.00 84.88 88 LEU A N 1
ATOM 669 C CA . LEU A 1 88 ? 11.154 2.356 -12.530 1.00 84.88 88 LEU A CA 1
ATOM 670 C C . LEU A 1 88 ? 10.079 1.300 -12.206 1.00 84.88 88 LEU A C 1
ATOM 672 O O . LEU A 1 88 ? 9.908 0.891 -11.059 1.00 84.88 88 LEU A O 1
ATOM 676 N N . SER A 1 89 ? 9.325 0.862 -13.217 1.00 81.56 89 SER A N 1
ATOM 677 C CA . SER A 1 89 ? 8.233 -0.102 -13.043 1.00 81.56 89 SER A CA 1
ATOM 678 C C . SER A 1 89 ? 8.716 -1.538 -12.862 1.00 81.56 89 SER A C 1
ATOM 680 O O . SER A 1 89 ? 8.075 -2.302 -12.135 1.00 81.56 89 SER A O 1
ATOM 682 N N . VAL A 1 90 ? 9.797 -1.905 -13.547 1.00 83.00 90 VAL A N 1
ATOM 683 C CA . VAL A 1 90 ? 10.356 -3.258 -13.557 1.00 83.00 90 VAL A CA 1
ATOM 684 C C . VAL A 1 90 ? 11.298 -3.472 -12.378 1.00 83.00 90 VAL A C 1
ATOM 686 O O . VAL A 1 90 ? 11.184 -4.499 -11.713 1.00 83.00 90 VAL A O 1
ATOM 689 N N . ASP A 1 91 ? 12.165 -2.503 -12.092 1.00 79.88 91 ASP A N 1
ATOM 690 C CA . ASP A 1 91 ? 13.194 -2.618 -11.055 1.00 79.88 91 ASP A CA 1
ATOM 691 C C . ASP A 1 91 ? 12.596 -2.393 -9.656 1.00 79.88 91 ASP A C 1
ATOM 693 O O . ASP A 1 91 ? 13.135 -2.879 -8.667 1.00 79.88 91 ASP A O 1
ATOM 697 N N . GLN A 1 92 ? 11.432 -1.726 -9.575 1.00 74.88 92 GLN A N 1
ATOM 698 C CA . GLN A 1 92 ? 10.691 -1.453 -8.331 1.00 74.88 92 GLN A CA 1
ATOM 699 C C . GLN A 1 92 ? 11.557 -0.842 -7.218 1.00 74.88 92 GLN A C 1
ATOM 701 O O . GLN A 1 92 ? 11.290 -1.054 -6.033 1.00 74.88 92 GLN A O 1
ATOM 706 N N . GLU A 1 93 ? 12.579 -0.079 -7.606 1.00 76.12 93 GLU A N 1
ATOM 707 C CA . GLU A 1 93 ? 13.523 0.550 -6.687 1.00 76.12 93 GLU A CA 1
ATOM 708 C C . GLU A 1 93 ? 12.785 1.454 -5.699 1.00 76.12 93 GLU A C 1
ATOM 710 O O . GLU A 1 93 ? 11.828 2.159 -6.046 1.00 76.12 93 GLU A O 1
ATOM 715 N N . THR A 1 94 ? 13.215 1.404 -4.440 1.00 69.38 94 THR A N 1
ATOM 716 C CA . THR A 1 94 ? 12.501 2.081 -3.354 1.00 69.38 94 THR A CA 1
ATOM 717 C C . THR A 1 94 ? 12.922 3.534 -3.213 1.00 69.38 94 THR A C 1
ATOM 719 O O . THR A 1 94 ? 12.139 4.365 -2.746 1.00 69.38 94 THR A O 1
ATOM 722 N N . CYS A 1 95 ? 14.126 3.868 -3.676 1.00 72.50 95 CYS A N 1
ATOM 723 C CA . CYS A 1 95 ? 14.624 5.228 -3.683 1.00 72.50 95 CYS A CA 1
ATOM 724 C C . CYS A 1 95 ? 15.427 5.547 -4.947 1.00 72.50 95 CYS A C 1
ATOM 726 O O . CYS A 1 95 ? 16.012 4.680 -5.589 1.00 72.50 95 CYS A O 1
ATOM 728 N N . LEU A 1 96 ? 15.482 6.837 -5.285 1.00 77.44 96 LEU A N 1
ATOM 729 C CA . LEU A 1 96 ? 16.207 7.320 -6.459 1.00 77.44 96 LEU A CA 1
ATOM 730 C C . LEU A 1 96 ? 17.708 6.992 -6.377 1.00 77.44 96 LEU A C 1
ATOM 732 O O . LEU A 1 96 ? 18.317 6.750 -7.406 1.00 77.44 96 LEU A O 1
ATOM 736 N N . LEU A 1 97 ? 18.297 6.965 -5.175 1.00 74.38 97 LEU A N 1
ATOM 737 C CA . LEU A 1 97 ? 19.731 6.715 -4.964 1.00 74.38 97 LEU A CA 1
ATOM 738 C C . LEU A 1 97 ? 20.150 5.265 -5.236 1.00 74.38 97 LEU A C 1
ATOM 740 O O . LEU A 1 97 ? 21.317 5.029 -5.541 1.00 74.38 97 LEU A O 1
ATOM 744 N N . GLU A 1 98 ? 19.215 4.318 -5.139 1.00 72.19 98 GLU A N 1
ATOM 745 C CA . GLU A 1 98 ? 19.426 2.921 -5.542 1.00 72.19 98 GLU A CA 1
ATOM 746 C C . GLU A 1 98 ? 19.514 2.784 -7.064 1.00 72.19 98 GLU A C 1
ATOM 748 O O . GLU A 1 98 ? 20.135 1.846 -7.560 1.00 72.19 98 GLU A O 1
ATOM 753 N N . SER A 1 99 ? 18.960 3.754 -7.797 1.00 73.81 99 SER A N 1
ATOM 754 C CA . SER A 1 99 ? 18.912 3.717 -9.247 1.00 73.81 99 SER A CA 1
ATOM 755 C C . SER A 1 99 ? 20.272 3.962 -9.876 1.00 73.81 99 SER A C 1
ATOM 757 O O . SER A 1 99 ? 20.890 5.014 -9.693 1.00 73.81 99 SER A O 1
ATOM 759 N N . GLU A 1 100 ? 20.688 3.053 -10.757 1.00 75.44 100 GLU A N 1
ATOM 760 C CA . GLU A 1 100 ? 21.867 3.229 -11.621 1.00 75.44 100 GLU A CA 1
ATOM 761 C C . GLU A 1 100 ? 21.759 4.498 -12.503 1.00 75.44 100 GLU A C 1
ATOM 763 O O . GLU A 1 100 ? 22.753 4.983 -13.050 1.00 75.44 100 GLU A O 1
ATOM 768 N N . VAL A 1 101 ? 20.553 5.070 -12.612 1.00 78.44 101 VAL A N 1
ATOM 769 C CA . VAL A 1 101 ? 20.186 6.178 -13.501 1.00 78.44 101 VAL A CA 1
ATOM 770 C C . VAL A 1 101 ? 19.730 7.435 -12.740 1.00 78.44 101 VAL A C 1
ATOM 772 O O . VAL A 1 101 ? 19.094 8.327 -13.300 1.00 78.44 101 VAL A O 1
ATOM 775 N N . TRP A 1 102 ? 20.070 7.558 -11.456 1.00 78.38 102 TRP A N 1
ATOM 776 C CA . TRP A 1 102 ? 19.572 8.630 -10.581 1.00 78.38 102 TRP A CA 1
ATOM 777 C C . TRP A 1 102 ? 19.856 10.065 -11.057 1.00 78.38 102 TRP A C 1
ATOM 779 O O . TRP A 1 102 ? 19.154 10.999 -10.677 1.00 78.38 102 TRP A O 1
ATOM 789 N N . LYS A 1 103 ? 20.887 10.255 -11.890 1.00 80.62 103 LYS A N 1
ATOM 790 C CA . LYS A 1 103 ? 21.278 11.562 -12.447 1.00 80.62 103 LYS A CA 1
ATOM 791 C C . LYS A 1 103 ? 20.428 12.005 -13.641 1.00 80.62 103 LYS A C 1
ATOM 793 O O . LYS A 1 103 ? 20.575 13.142 -14.088 1.00 80.62 103 LYS A O 1
ATOM 798 N N . ASP A 1 104 ? 19.595 11.125 -14.194 1.00 85.50 104 ASP A N 1
ATOM 799 C CA . ASP A 1 104 ? 18.726 11.462 -15.318 1.00 85.50 104 ASP A CA 1
ATOM 800 C C . ASP A 1 104 ? 17.552 12.338 -14.852 1.00 85.50 104 ASP A C 1
ATOM 802 O O . ASP A 1 104 ? 16.894 12.070 -13.839 1.00 85.50 104 ASP A O 1
ATOM 806 N N . SER A 1 105 ? 17.285 13.411 -15.598 1.00 85.88 105 SER A N 1
ATOM 807 C CA . SER A 1 105 ? 16.250 14.388 -15.249 1.00 85.88 105 SER A CA 1
ATOM 808 C C . SER A 1 105 ? 14.840 13.808 -15.349 1.00 85.88 105 SER A C 1
ATOM 810 O O . SER A 1 105 ? 13.961 14.200 -14.580 1.00 85.88 105 SER A O 1
ATOM 812 N N . THR A 1 106 ? 14.618 12.846 -16.248 1.00 86.50 106 THR A N 1
ATOM 813 C CA . THR A 1 106 ? 13.326 12.176 -16.404 1.00 86.50 106 THR A CA 1
ATOM 814 C C . THR A 1 106 ? 13.083 11.200 -15.261 1.00 86.50 106 THR A C 1
ATOM 816 O O . THR A 1 106 ? 11.996 11.206 -14.687 1.00 86.50 106 THR A O 1
ATOM 819 N N . MET A 1 107 ? 14.095 10.418 -14.872 1.00 86.81 107 MET A N 1
ATOM 820 C CA . MET A 1 107 ? 14.020 9.565 -13.677 1.00 86.81 107 MET A CA 1
ATOM 821 C C . MET A 1 107 ? 13.778 10.388 -12.411 1.00 86.81 107 MET A C 1
ATOM 823 O O . MET A 1 107 ? 12.863 10.076 -11.649 1.00 86.81 107 MET A O 1
ATOM 827 N N . THR A 1 108 ? 14.511 11.491 -12.230 1.00 87.88 108 THR A N 1
ATOM 828 C CA . THR A 1 108 ? 14.301 12.417 -11.104 1.00 87.88 108 THR A CA 1
ATOM 829 C C . THR A 1 108 ? 12.853 12.911 -11.059 1.00 87.88 108 THR A C 1
ATOM 831 O O . THR A 1 108 ? 12.186 12.808 -10.030 1.00 87.88 108 THR A O 1
ATOM 834 N N . ARG A 1 109 ? 12.320 13.366 -12.201 1.00 88.50 109 ARG A N 1
ATOM 835 C CA . ARG A 1 109 ? 10.936 13.841 -12.313 1.00 88.50 109 ARG A CA 1
ATOM 836 C C . ARG A 1 109 ? 9.907 12.755 -11.988 1.00 88.50 109 ARG A C 1
ATOM 838 O O . ARG A 1 109 ? 8.901 13.040 -11.341 1.00 88.50 109 ARG A O 1
ATOM 845 N N . LEU A 1 110 ? 10.131 11.514 -12.421 1.00 87.94 110 LEU A N 1
ATOM 846 C CA . LEU A 1 110 ? 9.234 10.397 -12.112 1.00 87.94 110 LEU A CA 1
ATOM 847 C C . LEU A 1 110 ? 9.214 10.081 -10.611 1.00 87.94 110 LEU A C 1
ATOM 849 O O . LEU A 1 110 ? 8.134 9.874 -10.054 1.00 87.94 110 LEU A O 1
ATOM 853 N N . PHE A 1 111 ? 10.372 10.106 -9.946 1.00 87.50 111 PHE A N 1
ATOM 854 C CA . PHE A 1 111 ? 10.457 9.940 -8.493 1.00 87.50 111 PHE A CA 1
ATOM 855 C C . PHE A 1 111 ? 9.805 11.102 -7.732 1.00 87.50 111 PHE A C 1
ATOM 857 O O . PHE A 1 111 ? 9.110 10.859 -6.748 1.00 87.50 111 PHE A O 1
ATOM 864 N N . GLU A 1 112 ? 9.935 12.348 -8.201 1.00 89.25 112 GLU A N 1
ATOM 865 C CA . GLU A 1 112 ? 9.204 13.490 -7.629 1.00 89.25 112 GLU A CA 1
ATOM 866 C C . GLU A 1 112 ? 7.685 13.292 -7.705 1.00 89.25 112 GLU A C 1
ATOM 868 O O . GLU A 1 112 ? 6.980 13.504 -6.718 1.00 89.25 112 GLU A O 1
ATOM 873 N N . ILE A 1 113 ? 7.168 12.870 -8.865 1.00 89.44 113 ILE A N 1
ATOM 874 C CA . ILE A 1 113 ? 5.736 12.595 -9.049 1.00 89.44 113 ILE A CA 1
ATOM 875 C C . ILE A 1 113 ? 5.300 11.457 -8.122 1.00 89.44 113 ILE A C 1
ATOM 877 O O . ILE A 1 113 ? 4.267 11.567 -7.458 1.00 89.44 113 ILE A O 1
ATOM 881 N N . LEU A 1 114 ? 6.087 10.382 -8.038 1.00 87.00 114 LEU A N 1
ATOM 882 C CA . LEU A 1 114 ? 5.811 9.264 -7.141 1.00 87.00 114 LEU A CA 1
ATOM 883 C C . LEU A 1 114 ? 5.752 9.730 -5.681 1.00 87.00 114 LEU A C 1
ATOM 885 O O . LEU A 1 114 ? 4.789 9.419 -4.982 1.00 87.00 114 LEU A O 1
ATOM 889 N N . HIS A 1 115 ? 6.720 10.537 -5.249 1.00 87.12 115 HIS A N 1
ATOM 890 C CA . HIS A 1 115 ? 6.761 11.107 -3.907 1.00 87.12 115 HIS A CA 1
ATOM 891 C C . HIS A 1 115 ? 5.544 11.998 -3.627 1.00 87.12 115 HIS A C 1
ATOM 893 O O . HIS A 1 115 ? 4.923 11.887 -2.574 1.00 87.12 115 HIS A O 1
ATOM 899 N N . GLN A 1 116 ? 5.133 12.840 -4.578 1.00 89.00 116 GLN A N 1
ATOM 900 C CA . GLN A 1 116 ? 3.926 13.662 -4.437 1.00 89.00 116 GLN A CA 1
ATOM 901 C C . GLN A 1 116 ? 2.649 12.821 -4.330 1.00 89.00 116 GLN A C 1
ATOM 903 O O . GLN A 1 116 ? 1.749 13.164 -3.563 1.00 89.00 116 GLN A O 1
ATOM 908 N N . ILE A 1 117 ? 2.548 11.731 -5.097 1.00 86.38 117 ILE A N 1
ATOM 909 C CA . ILE A 1 117 ? 1.413 10.803 -5.019 1.00 86.38 117 ILE A CA 1
ATOM 910 C C . ILE A 1 117 ? 1.381 10.126 -3.647 1.00 86.38 117 ILE A C 1
ATOM 912 O O . ILE A 1 117 ? 0.314 10.049 -3.039 1.00 86.38 117 ILE A O 1
ATOM 916 N N . LEU A 1 118 ? 2.533 9.669 -3.153 1.00 85.50 118 LEU A N 1
ATOM 917 C CA . LEU A 1 118 ? 2.654 9.039 -1.840 1.00 85.50 118 LEU A CA 1
ATOM 918 C C . LEU A 1 118 ? 2.316 10.018 -0.716 1.00 85.50 118 LEU A C 1
AT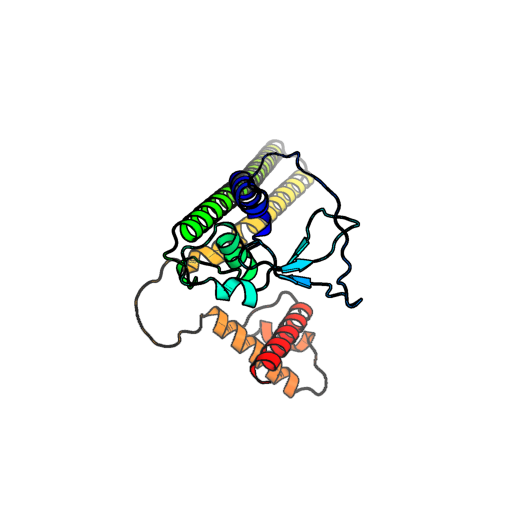OM 920 O O . LEU A 1 118 ? 1.491 9.695 0.129 1.00 85.50 118 LEU A O 1
ATOM 924 N N . ALA A 1 119 ? 2.855 11.236 -0.756 1.00 88.44 119 ALA A N 1
ATOM 925 C CA . ALA A 1 119 ? 2.558 12.272 0.230 1.00 88.44 119 ALA A CA 1
ATOM 926 C C . ALA A 1 119 ? 1.056 12.591 0.294 1.00 88.44 119 ALA A C 1
ATOM 928 O O . ALA A 1 119 ? 0.490 12.697 1.376 1.00 88.44 119 ALA A O 1
ATOM 929 N N . LYS A 1 120 ? 0.380 12.681 -0.861 1.00 89.44 120 LYS A N 1
ATOM 930 C CA . LYS A 1 120 ? -1.080 12.876 -0.916 1.00 89.44 120 LYS A CA 1
ATOM 931 C C . LYS A 1 120 ? -1.863 11.674 -0.387 1.00 89.44 120 LYS A C 1
ATOM 933 O O . LYS A 1 120 ? -2.938 11.853 0.178 1.00 89.44 120 LYS A O 1
ATOM 938 N N . ALA A 1 121 ? -1.376 10.457 -0.621 1.00 85.12 121 ALA A N 1
ATOM 939 C CA . ALA A 1 121 ? -2.007 9.250 -0.098 1.00 85.12 121 ALA A CA 1
ATOM 940 C C . ALA A 1 121 ? -1.890 9.191 1.430 1.00 85.12 121 ALA A C 1
ATOM 942 O O . ALA A 1 121 ? -2.902 8.984 2.093 1.00 85.12 121 ALA A O 1
ATOM 943 N N . LEU A 1 122 ? -0.697 9.472 1.963 1.00 87.25 122 LEU A N 1
ATOM 944 C CA . LEU A 1 122 ? -0.442 9.555 3.400 1.00 87.25 122 LEU A CA 1
ATOM 945 C C . LEU A 1 122 ? -1.298 10.637 4.060 1.00 87.25 122 LEU A C 1
ATOM 947 O O . LEU A 1 122 ? -2.008 10.335 5.007 1.00 87.25 122 LEU A O 1
ATOM 951 N N . ASP A 1 123 ? -1.330 11.859 3.516 1.00 90.12 123 ASP A N 1
ATOM 952 C CA . ASP A 1 123 ? -2.175 12.946 4.038 1.00 90.12 123 ASP A CA 1
ATOM 953 C C . ASP A 1 123 ? -3.656 12.534 4.125 1.00 90.12 123 ASP A C 1
ATOM 955 O O . ASP A 1 123 ? -4.325 12.756 5.135 1.00 90.12 123 ASP A O 1
ATOM 959 N N . ARG A 1 124 ?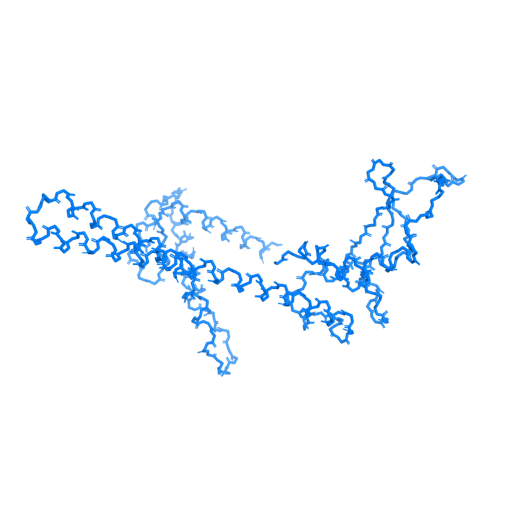 -4.167 11.845 3.098 1.00 87.69 124 ARG A N 1
ATOM 960 C CA . ARG A 1 124 ? -5.536 11.319 3.110 1.00 87.69 124 ARG A CA 1
ATOM 961 C C . ARG A 1 124 ? -5.745 10.255 4.192 1.00 87.69 124 ARG A C 1
ATOM 963 O O . ARG A 1 124 ? -6.805 10.241 4.818 1.00 87.69 124 ARG A O 1
ATOM 970 N N . GLU A 1 125 ? -4.793 9.348 4.380 1.00 86.19 125 GLU A N 1
ATOM 971 C CA . GLU A 1 125 ? -4.863 8.313 5.417 1.00 86.19 125 GLU A CA 1
ATOM 972 C C . GLU A 1 125 ? -4.807 8.929 6.819 1.00 86.19 125 GLU A C 1
ATOM 974 O O . GLU A 1 125 ? -5.664 8.619 7.649 1.00 86.19 125 GLU A O 1
ATOM 979 N N . THR A 1 126 ? -3.908 9.889 7.051 1.00 89.38 126 THR A N 1
ATOM 980 C CA . THR A 1 126 ? -3.833 10.665 8.295 1.00 89.38 126 THR A CA 1
ATOM 981 C C . THR A 1 126 ? -5.156 11.375 8.586 1.00 89.38 126 THR A C 1
ATOM 983 O O . THR A 1 126 ? -5.704 11.232 9.677 1.00 89.38 126 THR A O 1
ATOM 986 N N . GLN A 1 127 ? -5.749 12.055 7.598 1.00 90.81 127 GLN A N 1
ATOM 987 C CA . GLN A 1 127 ? -7.057 12.705 7.760 1.00 90.81 127 GLN A CA 1
ATOM 988 C C . GLN A 1 127 ? -8.173 11.710 8.115 1.00 90.81 127 GLN A C 1
ATOM 990 O O . GLN A 1 127 ? -9.067 12.025 8.905 1.00 90.81 127 GLN A O 1
ATOM 995 N N . MET A 1 128 ? -8.145 10.500 7.547 1.00 89.19 128 MET A N 1
ATOM 996 C CA . MET A 1 128 ? -9.100 9.447 7.898 1.00 89.19 128 MET A CA 1
ATOM 997 C C . MET A 1 128 ? -8.901 8.952 9.335 1.00 89.19 128 MET A C 1
ATOM 999 O O . MET A 1 128 ? -9.890 8.789 10.054 1.00 89.19 128 MET A O 1
ATOM 1003 N N . LEU A 1 129 ? -7.655 8.754 9.771 1.00 90.06 129 LEU A N 1
ATOM 1004 C CA . LEU A 1 129 ? -7.334 8.376 11.150 1.00 90.06 129 LEU A CA 1
ATOM 1005 C C . LEU A 1 129 ? -7.791 9.451 12.141 1.00 90.06 129 LEU A C 1
ATOM 1007 O O . LEU A 1 129 ? -8.448 9.133 13.136 1.00 90.06 129 LEU A O 1
ATOM 1011 N N . ASP A 1 130 ? -7.548 10.724 11.838 1.00 90.50 130 ASP A N 1
ATOM 1012 C CA . ASP A 1 130 ? -7.996 11.850 12.661 1.00 90.50 130 ASP A CA 1
ATOM 1013 C C . ASP A 1 130 ? -9.523 11.917 12.765 1.00 90.50 130 ASP A C 1
ATOM 1015 O O . ASP A 1 130 ? -10.075 12.128 13.852 1.00 90.50 130 ASP A O 1
ATOM 1019 N N . ALA A 1 131 ? -10.236 11.666 11.663 1.00 92.75 131 ALA A N 1
ATOM 1020 C CA . ALA A 1 131 ? -11.693 11.587 11.672 1.00 92.75 131 ALA A CA 1
ATOM 1021 C C . ALA A 1 131 ? -12.196 10.447 12.576 1.00 92.75 131 ALA A C 1
ATOM 1023 O O . ALA A 1 131 ? -13.126 10.647 13.363 1.00 92.75 131 ALA A O 1
ATOM 1024 N N . VAL A 1 132 ? -11.565 9.269 12.528 1.00 91.94 132 VAL A N 1
ATOM 1025 C CA . VAL A 1 132 ? -11.903 8.131 13.401 1.00 91.94 132 VAL A CA 1
ATOM 1026 C C . VAL A 1 132 ? -11.621 8.457 14.871 1.00 91.94 132 VAL A C 1
ATOM 1028 O O . VAL A 1 132 ? -12.492 8.234 15.722 1.00 91.94 132 VAL A O 1
ATOM 1031 N N . LYS A 1 133 ? -10.454 9.040 15.179 1.00 91.31 133 LYS A N 1
ATOM 1032 C CA . LYS A 1 133 ? -10.089 9.499 16.532 1.00 91.31 133 LYS A CA 1
ATOM 1033 C C . LYS A 1 133 ? -11.117 10.504 17.059 1.00 91.31 133 LYS A C 1
ATOM 1035 O O . LYS A 1 133 ? -11.593 10.366 18.190 1.00 91.31 133 LYS A O 1
ATOM 1040 N N . SER A 1 134 ? -11.522 11.464 16.228 1.00 94.88 134 SER A N 1
ATOM 1041 C CA . SER A 1 134 ? -12.550 12.459 16.549 1.00 94.88 134 SER A CA 1
ATOM 1042 C C . SER A 1 134 ? -13.899 11.810 16.876 1.00 94.88 134 SER A C 1
ATOM 1044 O O . SER A 1 134 ? -14.444 12.043 17.957 1.00 94.88 134 SER A O 1
ATOM 1046 N N . VAL A 1 135 ? -14.397 10.908 16.020 1.00 95.50 135 VAL A N 1
ATOM 1047 C CA . VAL A 1 135 ? -15.660 10.181 16.250 1.00 95.50 135 VAL A CA 1
ATOM 1048 C C . VAL A 1 135 ? -15.620 9.392 17.561 1.00 95.50 135 VAL A C 1
ATOM 1050 O O . VAL A 1 135 ? -16.574 9.454 18.342 1.00 95.50 135 VAL A O 1
ATOM 1053 N N . CYS A 1 136 ? -14.520 8.687 17.839 1.00 94.25 136 CYS A N 1
ATOM 1054 C CA . CYS A 1 136 ? -14.357 7.937 19.084 1.00 94.25 136 CYS A CA 1
ATOM 1055 C C . CYS A 1 136 ? -14.399 8.864 20.305 1.00 94.25 136 CYS A C 1
ATOM 1057 O O . CYS A 1 136 ? -15.129 8.588 21.259 1.00 94.25 136 CYS A O 1
ATOM 1059 N N . ASN A 1 137 ? -13.683 9.993 20.263 1.00 94.44 137 ASN A N 1
ATOM 1060 C CA . ASN A 1 137 ? -13.678 10.979 21.345 1.00 94.44 137 ASN A CA 1
ATOM 1061 C C . ASN A 1 137 ? -15.078 11.575 21.575 1.00 94.44 137 ASN A C 1
ATOM 1063 O O . ASN A 1 137 ? -15.532 11.652 22.718 1.00 94.44 137 ASN A O 1
ATOM 1067 N N . THR A 1 138 ? -15.801 11.938 20.507 1.00 96.69 138 THR A N 1
ATOM 1068 C CA . THR A 1 138 ? -17.179 12.440 20.610 1.00 96.69 138 THR A CA 1
ATOM 1069 C C . THR A 1 138 ? -18.103 11.403 21.244 1.00 96.69 138 THR A C 1
ATOM 1071 O O . THR A 1 138 ? -18.877 11.737 22.138 1.00 96.69 138 THR A O 1
ATOM 1074 N N . LYS A 1 139 ? -18.018 10.131 20.835 1.00 95.25 139 LYS A N 1
ATOM 1075 C CA . LYS A 1 139 ? -18.855 9.062 21.401 1.00 95.25 139 LYS A CA 1
ATOM 1076 C C . LYS A 1 139 ? -18.532 8.778 22.864 1.00 95.25 139 LYS A C 1
ATOM 1078 O O . LYS A 1 139 ? -19.457 8.615 23.653 1.00 95.25 139 LYS A O 1
ATOM 1083 N N . ILE A 1 140 ? -17.252 8.769 23.242 1.00 95.12 140 ILE A N 1
ATOM 1084 C CA . ILE A 1 140 ? -16.834 8.631 24.645 1.00 95.12 140 ILE A CA 1
ATOM 1085 C C . ILE A 1 140 ? -17.435 9.758 25.488 1.00 95.12 140 ILE A C 1
ATOM 1087 O O . ILE A 1 140 ? -17.999 9.477 26.543 1.00 95.12 140 ILE A O 1
ATOM 1091 N N . LYS A 1 141 ? -17.377 11.005 25.004 1.00 96.38 141 LYS A N 1
ATOM 1092 C CA . LYS A 1 141 ? -17.967 12.155 25.696 1.00 96.38 141 LYS A CA 1
ATOM 1093 C C . LYS A 1 141 ? -19.478 11.991 25.894 1.00 96.38 141 LYS A C 1
ATOM 1095 O O . LYS A 1 141 ? -19.962 12.171 27.003 1.00 96.38 141 LYS A O 1
ATOM 1100 N N . VAL A 1 142 ? -20.206 11.565 24.859 1.00 96.62 142 VAL A N 1
ATOM 1101 C CA . VAL A 1 142 ? -21.654 11.302 24.959 1.00 96.62 142 VAL A CA 1
ATOM 1102 C C . VAL A 1 142 ? -21.959 10.228 26.009 1.00 96.62 142 VAL A C 1
ATOM 1104 O O . VAL A 1 142 ? -22.868 10.401 26.814 1.00 96.62 142 VAL A O 1
ATOM 1107 N N . TYR A 1 143 ? -21.198 9.130 26.059 1.00 96.75 143 TYR A N 1
ATOM 1108 C CA . TYR A 1 143 ? -21.403 8.112 27.097 1.00 96.75 143 TYR A CA 1
ATOM 1109 C C . TYR A 1 143 ? -21.076 8.623 28.507 1.00 96.75 143 TYR A C 1
ATOM 1111 O O . TYR A 1 143 ? -21.752 8.242 29.459 1.00 96.75 143 TYR A O 1
ATOM 1119 N N . GLN A 1 144 ? -20.077 9.496 28.654 1.00 94.69 144 GLN A N 1
ATOM 1120 C CA . GLN A 1 144 ? -19.779 10.148 29.933 1.00 94.69 144 GLN A CA 1
ATOM 1121 C C . GLN A 1 144 ? -20.920 11.071 30.380 1.00 94.69 144 GLN A C 1
ATOM 1123 O O . GLN A 1 144 ? -21.291 11.049 31.549 1.00 94.69 144 GLN A O 1
ATOM 1128 N N . GLU A 1 145 ? -21.518 11.829 29.459 1.00 94.88 145 GLU A N 1
ATOM 1129 C CA . GLU A 1 145 ? -22.692 12.670 29.736 1.00 94.88 145 GLU A CA 1
ATOM 1130 C C . GLU A 1 145 ? -23.920 11.828 30.135 1.00 94.88 145 GLU A C 1
ATOM 1132 O O . GLU A 1 145 ? -24.666 12.210 31.041 1.00 94.88 145 GLU A O 1
ATOM 1137 N N . ILE A 1 146 ? -24.109 10.655 29.515 1.00 93.75 146 ILE A N 1
ATOM 1138 C CA . ILE A 1 146 ? -25.151 9.689 29.905 1.00 93.75 146 ILE A CA 1
ATOM 1139 C C . ILE A 1 146 ? -24.916 9.188 31.334 1.00 93.75 146 ILE A C 1
ATOM 1141 O O . ILE A 1 146 ? -25.865 9.150 32.114 1.00 93.75 146 ILE A O 1
ATOM 1145 N N . LEU A 1 147 ? -23.674 8.846 31.693 1.00 92.31 147 LEU A N 1
ATOM 1146 C CA . LEU A 1 147 ? -23.324 8.401 33.047 1.00 92.31 147 LEU A CA 1
ATOM 1147 C C . LEU A 1 147 ? -23.556 9.494 34.096 1.00 92.31 147 LEU A C 1
ATOM 1149 O O . LEU A 1 147 ? -24.150 9.218 35.136 1.00 92.31 147 LEU A O 1
ATOM 1153 N N . ASP A 1 148 ? -23.146 10.735 33.820 1.00 92.44 148 ASP A N 1
ATOM 1154 C CA . ASP A 1 148 ? -23.391 11.869 34.724 1.00 92.44 148 ASP A CA 1
ATOM 1155 C C . ASP A 1 148 ? -24.895 12.102 34.932 1.00 92.44 148 ASP A C 1
ATOM 1157 O O . ASP A 1 148 ? -25.382 12.215 36.058 1.00 92.44 148 ASP A O 1
ATOM 1161 N N . THR A 1 149 ? -25.664 12.086 33.842 1.00 92.56 149 THR A N 1
ATOM 1162 C CA . THR A 1 149 ? -27.122 12.258 33.887 1.00 92.56 149 THR A CA 1
ATOM 1163 C C . THR A 1 149 ? -27.803 11.114 34.642 1.00 92.56 149 THR A C 1
ATOM 1165 O O . THR A 1 149 ? -28.702 11.358 35.447 1.00 92.56 149 THR A O 1
ATOM 1168 N N . SER A 1 150 ? -27.358 9.877 34.417 1.00 91.44 150 SER A N 1
ATOM 1169 C CA . SER A 1 150 ? -27.845 8.679 35.106 1.00 91.44 150 SER A CA 1
ATOM 1170 C C . SER A 1 150 ? -27.593 8.739 36.610 1.00 91.44 150 SER A C 1
ATOM 1172 O O . SER A 1 150 ? -28.528 8.551 37.391 1.00 91.44 150 SER A O 1
ATOM 1174 N N . GLY A 1 151 ? -26.381 9.127 37.019 1.00 88.44 151 GLY A N 1
ATOM 1175 C CA . GLY A 1 151 ? -26.031 9.324 38.425 1.00 88.44 151 GLY A CA 1
ATOM 1176 C C . GLY A 1 151 ? -26.839 10.440 39.092 1.00 88.44 151 GLY A C 1
ATOM 1177 O O . GLY A 1 151 ? -27.291 10.285 40.225 1.00 88.44 151 GLY A O 1
ATOM 1178 N N . ARG A 1 152 ? -27.091 11.547 38.381 1.00 89.31 152 ARG A N 1
ATOM 1179 C CA . ARG A 1 152 ? -27.897 12.673 38.888 1.00 89.31 152 ARG A CA 1
ATOM 1180 C C . ARG A 1 152 ? -29.378 12.340 39.050 1.00 89.31 152 ARG A C 1
ATOM 1182 O O . ARG A 1 152 ? -30.009 12.843 39.976 1.00 89.31 152 ARG A O 1
ATOM 1189 N N . LEU A 1 153 ? -29.937 11.552 38.134 1.00 90.69 153 LEU A N 1
ATOM 1190 C CA . LEU A 1 153 ? -31.363 11.209 38.104 1.00 90.69 153 LEU A CA 1
ATOM 1191 C C . LEU A 1 153 ? -31.675 9.859 38.768 1.00 90.69 153 LEU A C 1
ATOM 1193 O O . LEU A 1 153 ? -32.838 9.461 38.797 1.00 90.69 153 LEU A O 1
ATOM 1197 N N . ALA A 1 154 ? -30.658 9.185 39.318 1.00 86.69 154 ALA A N 1
ATOM 1198 C CA . ALA A 1 154 ? -30.753 7.865 39.938 1.00 86.69 154 ALA A CA 1
ATOM 1199 C C . ALA A 1 154 ? -31.430 6.824 39.023 1.00 86.69 154 ALA A C 1
ATOM 1201 O O . ALA A 1 154 ? -32.309 6.069 39.446 1.00 86.69 154 ALA A O 1
ATOM 1202 N N . TYR A 1 155 ? -31.035 6.806 37.746 1.00 84.44 155 T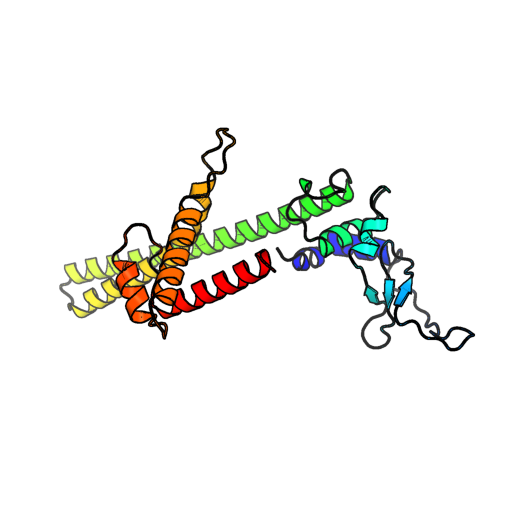YR A N 1
ATOM 1203 C CA . TYR A 1 155 ? -31.510 5.810 36.788 1.00 84.44 155 TYR A CA 1
ATOM 1204 C C . TYR A 1 155 ? -30.929 4.412 37.069 1.00 84.44 155 TYR A C 1
ATOM 1206 O O . TYR A 1 155 ? -30.082 4.216 37.937 1.00 84.44 155 TYR A O 1
ATOM 1214 N N . SER A 1 156 ? -31.446 3.393 36.369 1.00 83.06 156 SER A N 1
ATOM 1215 C CA . SER A 1 156 ? -31.075 1.998 36.635 1.00 83.06 156 SER A CA 1
ATOM 1216 C C . SER A 1 156 ? -29.603 1.715 36.322 1.00 83.06 156 SER A C 1
ATOM 1218 O O . SER A 1 156 ? -29.088 2.174 35.300 1.00 83.06 156 SER A O 1
ATOM 1220 N N . SER A 1 157 ? -28.997 0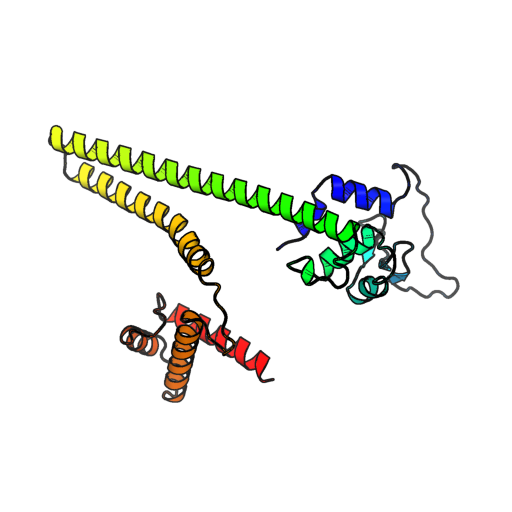.814 37.095 1.00 84.19 157 SER A N 1
ATOM 1221 C CA . SER A 1 157 ? -27.630 0.316 36.885 1.00 84.19 157 SER A CA 1
ATOM 1222 C C . SER A 1 157 ? -27.376 -0.293 35.498 1.00 84.19 157 SER A C 1
ATOM 1224 O O . SER A 1 157 ? -26.232 -0.364 35.056 1.00 84.19 157 SER A O 1
ATOM 1226 N N . ALA A 1 158 ? -28.423 -0.711 34.776 1.00 88.19 158 ALA A N 1
ATOM 1227 C CA . ALA A 1 158 ? -28.294 -1.222 33.413 1.00 88.19 158 ALA A CA 1
ATOM 1228 C C . ALA A 1 158 ? -27.869 -0.133 32.410 1.00 88.19 158 ALA A C 1
ATOM 1230 O O . ALA A 1 158 ? -27.119 -0.419 31.477 1.00 88.19 158 ALA A O 1
ATOM 1231 N N . ILE A 1 159 ? -28.306 1.117 32.609 1.00 89.12 159 ILE A N 1
ATOM 1232 C CA . ILE A 1 159 ? -27.917 2.252 31.754 1.00 89.12 159 ILE A CA 1
ATOM 1233 C C . ILE A 1 159 ? -26.431 2.556 31.953 1.00 89.12 159 ILE A C 1
ATOM 1235 O O . ILE A 1 159 ? -25.704 2.724 30.972 1.00 89.12 159 ILE A O 1
ATOM 1239 N N . ASP A 1 160 ? -25.971 2.528 33.204 1.00 89.69 160 ASP A N 1
ATOM 1240 C CA . ASP A 1 160 ? -24.564 2.744 33.536 1.00 89.69 160 ASP A CA 1
ATOM 1241 C C . ASP A 1 160 ? -23.674 1.653 32.944 1.00 89.69 160 ASP A C 1
ATOM 1243 O O . ASP A 1 160 ? -22.655 1.951 32.318 1.00 89.69 160 ASP A O 1
ATOM 1247 N N . LEU A 1 161 ? -24.095 0.391 33.065 1.00 91.75 161 LEU A N 1
ATOM 1248 C CA . LEU A 1 161 ? -23.376 -0.743 32.494 1.00 91.75 161 LEU A CA 1
ATOM 1249 C C . LEU A 1 161 ? -23.228 -0.609 30.972 1.00 91.75 161 LEU A C 1
ATOM 1251 O O . LEU A 1 161 ? -22.131 -0.772 30.440 1.00 91.75 161 LEU A O 1
ATOM 1255 N N . HIS A 1 162 ? -24.310 -0.283 30.259 1.00 92.12 162 HIS A N 1
ATOM 1256 C CA . HIS A 1 162 ? -24.263 -0.127 28.805 1.00 92.12 162 HIS A CA 1
ATOM 1257 C C . HIS A 1 162 ? -23.412 1.070 28.365 1.00 92.12 162 HIS A C 1
ATOM 1259 O O . HIS A 1 162 ? -22.674 0.966 27.382 1.00 92.12 162 HIS A O 1
ATOM 1265 N N . ALA A 1 163 ? -23.467 2.189 29.091 1.00 92.81 163 ALA A N 1
ATOM 1266 C CA . ALA A 1 163 ? -22.629 3.348 28.803 1.00 92.81 163 ALA A CA 1
ATOM 1267 C C . ALA A 1 163 ? -21.139 3.052 29.057 1.00 92.81 163 ALA A C 1
ATOM 1269 O O . ALA A 1 163 ? -20.297 3.407 28.231 1.00 92.81 163 ALA A O 1
ATOM 1270 N N . GLN A 1 164 ? -20.803 2.331 30.132 1.00 92.94 164 GLN A N 1
ATOM 1271 C CA . GLN A 1 164 ? -19.433 1.883 30.414 1.00 92.94 164 GLN A CA 1
ATOM 1272 C C . GLN A 1 164 ? -18.904 0.927 29.339 1.00 92.94 164 GLN A C 1
ATOM 1274 O O . GLN A 1 164 ? -17.821 1.157 28.800 1.00 92.94 164 GLN A O 1
ATOM 1279 N N . GLN A 1 165 ? -19.696 -0.076 28.945 1.00 93.81 165 GLN A N 1
ATOM 1280 C CA . GLN A 1 165 ? -19.360 -0.975 27.834 1.00 93.81 165 GLN A CA 1
ATOM 1281 C C . GLN A 1 165 ? -19.142 -0.204 26.522 1.00 93.81 165 GLN A C 1
ATOM 1283 O O . GLN A 1 165 ? -18.225 -0.504 25.754 1.00 93.81 165 GLN A O 1
ATOM 1288 N N . GLY A 1 166 ? -19.961 0.822 26.266 1.00 93.75 166 GLY A N 1
ATOM 1289 C CA . GLY A 1 166 ? -19.809 1.719 25.122 1.00 93.75 166 GLY A CA 1
ATOM 1290 C C . GLY A 1 166 ? -18.476 2.469 25.133 1.00 93.75 166 GLY A C 1
ATOM 1291 O O . GLY A 1 166 ? -17.784 2.505 24.113 1.00 93.75 166 GLY A O 1
ATOM 1292 N N . ILE A 1 167 ? -18.080 3.016 26.285 1.00 93.56 167 ILE A N 1
ATOM 1293 C CA . ILE A 1 167 ? -16.792 3.702 26.468 1.00 93.56 167 ILE A CA 1
ATOM 1294 C C . ILE A 1 167 ? -15.623 2.743 26.240 1.00 93.56 167 ILE A C 1
ATOM 1296 O O . ILE A 1 167 ? -14.694 3.085 25.507 1.00 93.56 167 ILE A O 1
ATOM 1300 N N . GLU A 1 168 ? -15.654 1.555 26.843 1.00 93.12 168 GLU A N 1
ATOM 1301 C CA . GLU A 1 168 ? -14.597 0.551 26.685 1.00 93.12 168 GLU A CA 1
ATOM 1302 C C . GLU A 1 168 ? -14.430 0.138 25.226 1.00 93.12 168 GLU A C 1
ATOM 1304 O O . GLU A 1 168 ? -13.310 0.121 24.712 1.00 93.12 168 GLU A O 1
ATOM 1309 N N . LYS A 1 169 ? -15.541 -0.091 24.519 1.00 93.88 169 LYS A N 1
ATOM 1310 C CA . LYS A 1 169 ? -15.512 -0.421 23.094 1.00 93.88 169 LYS A CA 1
ATOM 1311 C C . LYS A 1 169 ? -14.909 0.708 22.258 1.00 93.88 169 LYS A C 1
ATOM 1313 O O . LYS A 1 169 ? -14.067 0.437 21.409 1.00 93.88 169 LYS A O 1
ATOM 1318 N N . MET A 1 170 ? -15.289 1.965 22.497 1.00 93.94 170 MET A N 1
ATOM 1319 C CA . MET A 1 170 ? -14.724 3.106 21.758 1.00 93.94 170 MET A CA 1
ATOM 1320 C C . MET A 1 170 ? -13.240 3.326 22.068 1.00 93.94 170 MET A C 1
ATOM 1322 O O . MET A 1 170 ? -12.474 3.644 21.163 1.00 93.94 170 MET A O 1
ATOM 1326 N N . ARG A 1 171 ? -12.804 3.106 23.315 1.00 91.00 171 ARG A N 1
ATOM 1327 C CA . ARG A 1 171 ? -11.377 3.137 23.676 1.00 91.00 171 ARG A CA 1
ATOM 1328 C C . ARG A 1 171 ? -10.597 2.015 23.002 1.00 91.00 171 ARG A C 1
ATOM 1330 O O . ARG A 1 171 ? -9.498 2.263 22.525 1.00 91.00 171 ARG A O 1
ATOM 1337 N N . SER A 1 172 ? -11.161 0.810 22.940 1.00 90.75 172 SER A N 1
ATOM 1338 C CA . SER A 1 172 ? -10.542 -0.315 22.237 1.00 90.75 172 SER A CA 1
ATOM 1339 C C . SER A 1 172 ? -10.378 -0.024 20.748 1.00 90.75 172 SER A C 1
ATOM 1341 O O . SER A 1 172 ? -9.316 -0.297 20.208 1.00 90.75 172 SER A O 1
ATOM 1343 N N . VAL A 1 173 ? -11.401 0.535 20.096 1.00 89.88 173 VAL A N 1
ATOM 1344 C CA . VAL A 1 173 ? -11.322 0.922 18.679 1.00 89.88 173 VAL A CA 1
ATOM 1345 C C . VAL A 1 173 ? -10.272 2.012 18.483 1.00 89.88 173 VAL A C 1
ATOM 1347 O O . VAL A 1 173 ? -9.456 1.903 17.584 1.00 89.88 173 VAL A O 1
ATOM 1350 N N . LYS A 1 174 ? -10.238 3.029 19.350 1.00 89.12 174 LYS A N 1
ATOM 1351 C CA . LYS A 1 174 ? -9.240 4.101 19.277 1.00 89.12 174 LYS A CA 1
ATOM 1352 C C . LYS A 1 174 ? -7.801 3.575 19.384 1.00 89.12 174 LYS A C 1
ATOM 1354 O O . LYS A 1 174 ? -6.974 3.958 18.569 1.00 89.12 174 LYS A O 1
ATOM 1359 N N . ARG A 1 175 ? -7.530 2.663 20.327 1.00 87.31 175 ARG A N 1
ATOM 1360 C CA . ARG A 1 175 ? -6.198 2.054 20.510 1.00 87.31 175 ARG A CA 1
ATOM 1361 C C . ARG A 1 175 ? -5.728 1.262 19.294 1.00 87.31 175 ARG A C 1
ATOM 1363 O O . ARG A 1 175 ? -4.570 1.372 18.928 1.00 87.31 175 ARG A O 1
ATOM 1370 N N . GLN A 1 176 ? -6.633 0.547 18.625 1.00 85.50 176 GLN A N 1
ATOM 1371 C CA . GLN A 1 176 ? -6.306 -0.201 17.403 1.00 85.50 176 GLN A CA 1
ATOM 1372 C C . GLN A 1 176 ? -5.774 0.679 16.263 1.00 85.50 176 GLN A C 1
ATOM 1374 O O . GLN A 1 176 ? -5.151 0.151 15.359 1.00 85.50 176 GLN A O 1
ATOM 1379 N N . PHE A 1 177 ? -6.030 1.989 16.294 1.00 79.94 177 PHE A N 1
ATOM 1380 C CA . PHE A 1 177 ? -5.541 2.949 15.299 1.00 79.94 177 PHE A CA 1
ATOM 1381 C C . PHE A 1 177 ? -4.423 3.861 15.836 1.00 79.94 177 PHE A C 1
ATOM 1383 O O . PHE A 1 177 ? -4.012 4.788 15.146 1.00 79.94 177 PHE A O 1
ATOM 1390 N N . GLU A 1 178 ? -3.988 3.663 17.083 1.00 75.06 178 GLU A N 1
ATOM 1391 C CA . GLU A 1 178 ? -2.868 4.384 17.711 1.00 75.06 178 GLU A CA 1
ATOM 1392 C C . GLU A 1 178 ? -1.649 3.464 17.878 1.00 75.06 178 GLU A C 1
ATOM 1394 O O . GLU A 1 178 ? -0.524 3.913 17.704 1.00 75.06 178 GLU A O 1
ATOM 1399 N N . GLU A 1 179 ? -1.864 2.171 18.142 1.00 60.44 179 GLU A N 1
ATOM 1400 C CA . GLU A 1 179 ? -0.794 1.180 18.337 1.00 60.44 179 GLU A CA 1
ATOM 1401 C C . GLU A 1 179 ? 0.016 0.879 17.056 1.00 60.44 179 GLU A C 1
ATOM 1403 O O . GLU A 1 179 ? 1.124 0.360 17.166 1.00 60.44 179 GLU A O 1
ATOM 1408 N N . ASP A 1 180 ? -0.477 1.263 15.872 1.00 53.66 180 ASP A N 1
ATOM 1409 C CA . ASP A 1 180 ? 0.267 1.145 14.606 1.00 53.66 180 ASP A CA 1
ATOM 1410 C C . ASP A 1 180 ? 1.280 2.304 14.385 1.00 53.66 180 ASP A C 1
ATOM 1412 O O . ASP A 1 180 ? 2.214 2.136 13.610 1.00 53.66 180 ASP A O 1
ATOM 1416 N N . ASP A 1 181 ? 1.163 3.452 15.078 1.00 48.66 181 ASP A N 1
ATOM 1417 C CA . ASP A 1 181 ? 2.062 4.626 14.913 1.00 48.66 181 ASP A CA 1
ATOM 1418 C C . ASP A 1 181 ? 3.286 4.604 15.865 1.00 48.66 181 ASP A C 1
ATOM 1420 O O . ASP A 1 181 ? 4.346 5.170 15.565 1.00 48.66 181 ASP A O 1
ATOM 1424 N N . ASP A 1 182 ? 3.165 3.955 17.030 1.00 46.22 182 ASP A N 1
ATOM 1425 C CA . ASP A 1 182 ? 4.210 3.956 18.071 1.00 46.22 182 ASP A CA 1
ATOM 1426 C C . ASP A 1 182 ? 5.370 2.982 17.769 1.00 46.22 182 ASP A C 1
ATOM 1428 O O . ASP A 1 182 ? 6.452 3.114 18.348 1.00 46.22 182 ASP A O 1
ATOM 1432 N N . GLN A 1 183 ? 5.193 2.026 16.846 1.00 47.81 183 GLN A N 1
ATOM 1433 C CA . GLN A 1 183 ? 6.290 1.161 16.384 1.00 47.81 183 GLN A CA 1
ATOM 1434 C C . GLN A 1 183 ? 7.203 1.842 15.352 1.00 47.81 183 GLN A C 1
ATOM 1436 O O . GLN A 1 183 ? 8.394 1.535 15.323 1.00 47.81 183 GLN A O 1
ATOM 1441 N N . ASP A 1 184 ? 6.701 2.812 14.582 1.00 44.44 184 ASP A N 1
ATOM 1442 C CA . ASP A 1 184 ? 7.473 3.463 13.512 1.00 44.44 184 ASP A CA 1
ATOM 1443 C C . ASP A 1 184 ? 8.142 4.780 13.953 1.00 44.44 184 ASP A C 1
ATOM 1445 O O . ASP A 1 184 ? 9.183 5.173 13.421 1.00 44.44 184 ASP A O 1
ATOM 1449 N N . THR A 1 185 ? 7.617 5.458 14.979 1.00 41.31 185 THR A N 1
ATOM 1450 C CA . THR A 1 185 ? 8.168 6.742 15.459 1.00 41.31 185 THR A CA 1
ATOM 1451 C C . THR A 1 185 ? 9.333 6.608 16.449 1.00 41.31 185 THR A C 1
ATOM 1453 O O . THR A 1 185 ? 10.113 7.552 16.608 1.00 41.31 185 THR A O 1
ATOM 1456 N N . ALA A 1 186 ? 9.533 5.438 17.065 1.00 41.09 186 ALA A N 1
ATOM 1457 C CA . ALA A 1 186 ? 10.671 5.188 17.956 1.00 41.09 186 ALA A CA 1
ATOM 1458 C C . ALA A 1 186 ? 12.010 4.987 17.209 1.00 41.09 186 ALA A C 1
ATOM 1460 O O . ALA A 1 186 ? 13.073 5.154 17.806 1.00 41.09 186 ALA A O 1
ATOM 1461 N N . ALA A 1 187 ? 11.978 4.684 15.906 1.00 42.47 187 ALA A N 1
ATOM 1462 C CA . ALA A 1 187 ? 13.172 4.420 15.098 1.00 42.47 187 ALA A CA 1
ATOM 1463 C C . ALA A 1 187 ? 13.863 5.688 14.547 1.00 42.47 187 ALA A C 1
ATOM 1465 O O . ALA A 1 187 ? 14.985 5.609 14.054 1.00 42.47 187 ALA A O 1
ATOM 1466 N N . ALA A 1 188 ? 13.232 6.865 14.635 1.00 39.97 188 ALA A N 1
ATOM 1467 C CA . ALA A 1 188 ? 13.718 8.079 13.968 1.00 39.97 188 ALA A CA 1
ATOM 1468 C C . ALA A 1 188 ? 14.696 8.943 14.794 1.00 39.97 188 ALA A C 1
ATOM 1470 O O . ALA A 1 188 ? 15.175 9.957 14.295 1.00 39.97 188 ALA A O 1
ATOM 1471 N N . ASN A 1 189 ? 15.014 8.574 16.042 1.00 38.34 189 ASN A N 1
ATOM 1472 C CA . ASN A 1 189 ? 15.845 9.398 16.932 1.00 38.34 189 ASN A CA 1
ATOM 1473 C C . ASN A 1 189 ? 17.025 8.630 17.551 1.00 38.34 189 ASN A C 1
ATOM 1475 O O . ASN A 1 189 ? 17.151 8.580 18.773 1.00 38.34 189 ASN A O 1
ATOM 1479 N N . SER A 1 190 ? 17.927 8.067 16.742 1.00 36.38 190 SER A N 1
ATOM 1480 C CA . SER A 1 190 ? 19.297 7.801 17.215 1.00 36.38 190 SER A CA 1
ATOM 1481 C C . SER A 1 190 ? 20.314 7.699 16.073 1.00 36.38 190 SER A C 1
ATOM 1483 O O . SER A 1 190 ? 20.881 6.638 15.821 1.00 36.38 190 SER A O 1
ATOM 1485 N N . ASP A 1 191 ? 20.601 8.818 15.411 1.00 38.62 191 ASP A N 1
ATOM 1486 C CA . ASP A 1 191 ? 21.844 8.941 14.650 1.00 38.62 191 ASP A CA 1
ATOM 1487 C C . ASP A 1 191 ? 22.979 9.327 15.601 1.00 38.62 191 ASP A C 1
ATOM 1489 O O . ASP A 1 191 ? 23.159 10.488 15.974 1.00 38.62 191 ASP A O 1
ATOM 1493 N N . THR A 1 192 ? 23.780 8.345 16.011 1.00 35.16 192 THR A N 1
ATOM 1494 C CA . THR A 1 192 ? 25.198 8.583 16.310 1.00 35.16 192 THR A CA 1
ATOM 1495 C C . THR A 1 192 ? 26.007 7.320 16.028 1.00 35.16 192 THR A C 1
ATOM 1497 O O . THR A 1 192 ? 25.825 6.291 16.669 1.00 35.16 192 THR A O 1
ATOM 1500 N N . ASN A 1 193 ? 26.893 7.445 15.039 1.00 37.78 193 ASN A N 1
ATOM 1501 C CA . ASN A 1 193 ? 28.027 6.586 14.693 1.00 37.78 193 ASN A CA 1
ATOM 1502 C C . ASN A 1 193 ? 28.457 5.549 15.748 1.00 37.78 193 ASN A C 1
ATOM 1504 O O . ASN A 1 193 ? 28.967 5.931 16.799 1.00 37.78 193 ASN A O 1
ATOM 1508 N N . SER A 1 194 ? 28.431 4.266 15.370 1.00 34.84 194 SER A N 1
ATOM 1509 C CA . SER A 1 194 ? 29.585 3.367 15.526 1.00 34.84 194 SER A CA 1
ATOM 1510 C C . SER A 1 194 ? 29.354 2.036 14.800 1.00 34.84 194 SER A C 1
ATOM 1512 O O . SER A 1 194 ? 28.411 1.304 15.092 1.00 34.84 194 SER A O 1
ATOM 1514 N N . GLU A 1 195 ? 30.249 1.710 13.867 1.00 39.97 195 GLU A N 1
ATOM 1515 C CA . GLU A 1 195 ? 30.377 0.394 13.238 1.00 39.97 195 GLU A CA 1
ATOM 1516 C C . GLU A 1 195 ? 30.616 -0.701 14.289 1.00 39.97 195 GLU A C 1
ATOM 1518 O O . GLU A 1 195 ? 31.723 -0.893 14.785 1.00 39.97 195 GLU A O 1
ATOM 1523 N N . SER A 1 196 ? 29.571 -1.458 14.598 1.00 36.91 196 SER A N 1
ATOM 1524 C CA . SER A 1 196 ? 29.643 -2.877 14.951 1.00 36.91 196 SER A CA 1
ATOM 1525 C C . SER A 1 196 ? 28.221 -3.411 14.891 1.00 36.91 196 SER A C 1
ATOM 1527 O O . SER A 1 196 ? 27.354 -2.800 15.488 1.00 36.91 196 SER A O 1
ATOM 1529 N N . SER A 1 197 ? 27.978 -4.500 14.164 1.00 49.66 197 SER A N 1
ATOM 1530 C CA . SER A 1 197 ? 26.695 -5.206 14.007 1.00 49.66 197 SER A CA 1
ATOM 1531 C C . SER A 1 197 ? 25.768 -5.173 15.248 1.00 49.66 197 SER A C 1
ATOM 1533 O O . SER A 1 197 ? 25.738 -6.131 16.022 1.00 49.66 197 SER A O 1
ATOM 1535 N N . ILE A 1 198 ? 24.972 -4.111 15.425 1.00 43.41 198 ILE A N 1
ATOM 1536 C CA . ILE A 1 198 ? 23.920 -4.043 16.445 1.00 43.41 198 ILE A CA 1
ATOM 1537 C C . ILE A 1 198 ? 22.681 -4.660 15.806 1.00 43.41 198 ILE A C 1
ATOM 1539 O O . ILE A 1 198 ? 21.966 -4.009 15.049 1.00 43.41 198 ILE A O 1
ATOM 1543 N N . ARG A 1 199 ? 22.443 -5.948 16.067 1.00 52.19 199 ARG A N 1
ATOM 1544 C CA . ARG A 1 199 ? 21.121 -6.530 15.809 1.00 52.19 199 ARG A CA 1
ATOM 1545 C C . ARG A 1 199 ? 20.122 -5.743 16.655 1.00 52.19 199 ARG A C 1
ATOM 1547 O O . ARG A 1 199 ? 20.374 -5.551 17.844 1.00 52.19 199 ARG A O 1
ATOM 1554 N N . SER A 1 200 ? 19.036 -5.272 16.043 1.00 70.25 200 SER A N 1
ATOM 1555 C CA . SER A 1 200 ? 17.951 -4.601 16.765 1.00 70.25 200 SER A CA 1
ATOM 1556 C C . SER A 1 200 ? 17.526 -5.448 17.972 1.00 70.25 200 SER A C 1
ATOM 1558 O O . SER A 1 200 ? 17.549 -6.680 17.912 1.00 70.25 200 SER A O 1
ATOM 1560 N N . PHE A 1 201 ? 17.149 -4.804 19.077 1.00 67.75 201 PHE A N 1
ATOM 1561 C CA . PHE A 1 201 ? 16.669 -5.489 20.283 1.00 67.75 201 PHE A CA 1
ATOM 1562 C C . PHE A 1 201 ? 15.525 -6.469 19.960 1.00 67.75 201 PHE A C 1
ATOM 1564 O O . PHE A 1 201 ? 15.479 -7.585 20.484 1.00 67.75 201 PHE A O 1
ATOM 1571 N N . ASP A 1 202 ? 14.665 -6.093 19.013 1.00 72.00 202 ASP A N 1
ATOM 1572 C CA . ASP A 1 202 ? 13.558 -6.924 18.542 1.00 72.00 202 ASP A CA 1
ATOM 1573 C C . ASP A 1 202 ? 14.029 -8.116 17.698 1.00 72.00 202 ASP A C 1
ATOM 1575 O O . ASP A 1 202 ? 13.494 -9.218 17.833 1.00 72.00 202 ASP A O 1
ATOM 1579 N N . GLU A 1 203 ? 15.090 -7.939 16.908 1.00 77.69 203 GLU A N 1
ATOM 1580 C CA . GLU A 1 203 ? 15.741 -9.006 16.134 1.00 77.69 203 GLU A CA 1
ATOM 1581 C C . GLU A 1 203 ? 16.337 -10.065 17.071 1.00 77.69 203 GLU A C 1
ATOM 1583 O O . GLU A 1 203 ? 16.194 -11.272 16.863 1.00 77.69 203 GLU A O 1
ATOM 1588 N N . GLN A 1 204 ? 16.975 -9.617 18.156 1.00 79.88 204 GLN A N 1
ATOM 1589 C CA . GLN A 1 204 ? 17.545 -10.504 19.164 1.00 79.88 204 GLN A CA 1
ATOM 1590 C C . GLN A 1 204 ? 16.448 -11.285 19.893 1.00 79.88 204 GLN A C 1
ATOM 1592 O O . GLN A 1 204 ? 16.559 -12.500 20.064 1.00 79.88 204 GLN A O 1
ATOM 1597 N N . LYS A 1 205 ? 15.356 -10.611 20.264 1.00 84.06 205 LYS A N 1
ATOM 1598 C CA . LYS A 1 205 ? 14.206 -11.235 20.922 1.00 84.06 205 LYS A CA 1
ATOM 1599 C C . LYS A 1 205 ? 13.522 -12.260 20.015 1.00 84.06 205 LYS A C 1
ATOM 1601 O O . LYS A 1 205 ? 13.167 -13.353 20.469 1.00 84.06 205 LYS A O 1
ATOM 1606 N N . TYR A 1 206 ? 13.375 -11.941 18.731 1.00 85.75 206 TYR A N 1
ATOM 1607 C CA . TYR A 1 206 ? 12.853 -12.854 17.717 1.00 85.75 206 TYR A CA 1
ATOM 1608 C C . TYR A 1 206 ? 13.733 -14.097 17.579 1.00 85.75 206 TYR A C 1
ATOM 1610 O O . TYR A 1 206 ? 13.238 -15.218 17.724 1.00 85.75 206 TYR A O 1
ATOM 1618 N N . GLN A 1 207 ? 15.042 -13.905 17.416 1.00 84.38 207 GLN A N 1
ATOM 1619 C CA . GLN A 1 207 ? 15.999 -14.996 17.266 1.00 84.38 207 GLN A CA 1
ATOM 1620 C C . GLN A 1 207 ? 16.027 -15.911 18.502 1.00 84.38 207 GLN A C 1
ATOM 1622 O O . GLN A 1 207 ? 15.904 -17.127 18.362 1.00 84.38 207 GLN A O 1
ATOM 1627 N N . CYS A 1 208 ? 16.069 -15.352 19.717 1.00 85.50 208 CYS A N 1
ATOM 1628 C CA . CYS A 1 208 ? 16.002 -16.136 20.956 1.00 85.50 208 CYS A CA 1
ATOM 1629 C C . CYS A 1 208 ? 14.704 -16.954 21.064 1.00 85.50 208 CYS A C 1
ATOM 1631 O O . CYS A 1 208 ? 14.709 -18.082 21.564 1.00 85.50 208 CYS A O 1
ATOM 1633 N N . THR A 1 209 ? 13.589 -16.409 20.572 1.00 87.88 209 THR A N 1
ATOM 1634 C CA . THR A 1 209 ? 12.289 -17.092 20.577 1.00 87.88 209 THR A CA 1
ATOM 1635 C C . THR A 1 209 ? 12.263 -18.271 19.595 1.00 87.88 209 THR A C 1
ATOM 1637 O O . THR A 1 209 ? 11.739 -19.344 19.919 1.00 87.88 209 THR A O 1
ATOM 1640 N N . MET A 1 210 ? 12.855 -18.108 18.408 1.00 89.75 210 MET A N 1
ATOM 1641 C CA . MET A 1 210 ? 12.950 -19.174 17.403 1.00 89.75 210 MET A CA 1
ATOM 1642 C C . MET A 1 210 ? 13.922 -20.278 17.831 1.00 89.75 210 MET A C 1
ATOM 1644 O O . MET A 1 210 ? 13.566 -21.455 17.765 1.00 89.75 210 MET A O 1
ATOM 1648 N N . GLU A 1 211 ? 15.088 -19.923 18.376 1.00 87.25 211 GLU A N 1
ATOM 1649 C CA . GLU A 1 211 ? 16.067 -20.881 18.908 1.00 87.25 211 GLU A CA 1
ATOM 1650 C C . GLU A 1 211 ? 15.489 -21.717 20.055 1.00 87.25 211 GLU A C 1
ATOM 1652 O O . GLU A 1 211 ? 15.643 -22.940 20.080 1.00 87.25 211 GLU A O 1
ATOM 1657 N N . PHE A 1 212 ? 14.758 -21.086 20.979 1.00 90.69 212 PHE A N 1
ATOM 1658 C CA . PHE A 1 212 ? 14.058 -21.798 22.048 1.00 90.69 212 PHE A CA 1
ATOM 1659 C C . PHE A 1 212 ? 13.045 -22.806 21.492 1.00 90.69 212 PHE A C 1
ATOM 1661 O O . PHE A 1 212 ? 13.001 -23.963 21.920 1.00 90.69 212 PHE A O 1
ATOM 1668 N N . THR A 1 213 ? 12.252 -22.382 20.507 1.00 87.56 213 THR A N 1
ATOM 1669 C CA . THR A 1 213 ? 11.236 -23.230 19.870 1.00 87.56 213 THR A CA 1
ATOM 1670 C C . THR A 1 213 ? 11.882 -24.409 19.132 1.00 87.56 213 THR A C 1
ATOM 1672 O O . THR A 1 213 ? 11.388 -25.538 19.200 1.00 87.56 213 THR A O 1
ATOM 1675 N N . GLU A 1 214 ? 13.033 -24.192 18.494 1.00 88.06 214 GLU A N 1
ATOM 1676 C CA . GLU A 1 214 ? 13.802 -25.239 17.824 1.00 88.06 214 GLU A CA 1
ATOM 1677 C C . GLU A 1 214 ? 14.405 -26.248 18.819 1.00 88.06 214 GLU A C 1
ATOM 1679 O O . GLU A 1 214 ? 14.297 -27.463 18.624 1.00 88.06 214 GLU A O 1
ATOM 1684 N N . GLN A 1 215 ? 14.987 -25.774 19.925 1.00 86.19 215 GLN A N 1
ATOM 1685 C CA . GLN A 1 215 ? 15.510 -26.634 20.994 1.00 86.19 215 GLN A CA 1
ATOM 1686 C C . GLN A 1 215 ? 14.401 -27.476 21.635 1.00 86.19 215 GLN A C 1
ATOM 1688 O O . GLN A 1 215 ? 14.573 -28.677 21.882 1.00 86.19 215 GLN A O 1
ATOM 1693 N N . PHE A 1 216 ? 13.228 -26.877 21.845 1.00 87.25 216 PHE A N 1
ATOM 1694 C CA . PHE A 1 216 ? 12.061 -27.584 22.358 1.00 87.25 216 PHE A CA 1
ATOM 1695 C C . PHE A 1 216 ? 11.606 -28.691 21.396 1.00 87.25 216 PHE A C 1
ATOM 1697 O O . PHE A 1 216 ? 11.357 -29.823 21.822 1.00 87.25 216 PHE A O 1
ATOM 1704 N N . LYS A 1 217 ? 11.588 -28.404 20.086 1.00 85.94 217 LYS A N 1
ATOM 1705 C CA . LYS A 1 217 ? 11.282 -29.384 19.032 1.00 85.94 217 LYS A CA 1
ATOM 1706 C C . LYS A 1 217 ? 12.280 -30.542 19.013 1.00 85.94 217 LYS A C 1
ATOM 1708 O O . LYS A 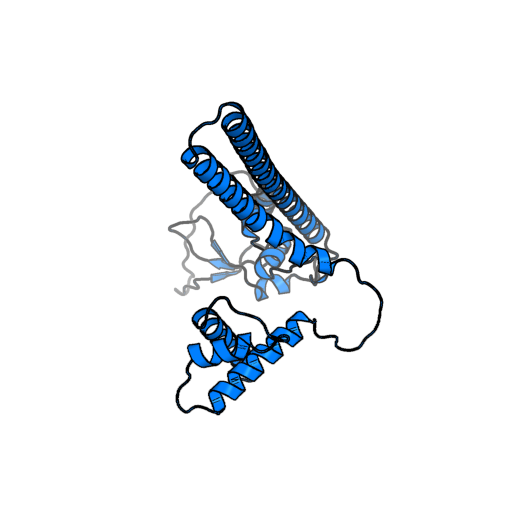1 217 ? 11.860 -31.687 18.891 1.00 85.94 217 LYS A O 1
ATOM 1713 N N . LYS A 1 218 ? 13.582 -30.274 19.176 1.00 86.12 218 LYS A N 1
ATOM 1714 C CA . LYS A 1 218 ? 14.637 -31.310 19.218 1.00 86.12 218 LYS A CA 1
ATOM 1715 C C . LYS A 1 218 ? 14.505 -32.246 20.426 1.00 86.12 218 LYS A C 1
ATOM 1717 O O . LYS A 1 218 ? 14.875 -33.414 20.338 1.00 86.12 218 LYS A O 1
ATOM 1722 N N . THR A 1 219 ? 13.946 -31.760 21.533 1.00 82.50 219 THR A N 1
ATOM 1723 C CA . THR A 1 219 ? 13.810 -32.523 22.786 1.00 82.50 219 THR A CA 1
ATOM 1724 C C . THR A 1 219 ? 12.610 -33.484 22.773 1.00 82.50 219 THR A C 1
ATOM 1726 O O . THR A 1 219 ? 12.567 -34.435 23.555 1.00 82.50 219 THR A O 1
ATOM 1729 N N . GLN A 1 220 ? 11.633 -33.292 21.878 1.00 78.44 220 GLN A N 1
ATOM 1730 C CA . GLN A 1 220 ? 10.421 -34.118 21.815 1.00 78.44 220 GLN A CA 1
ATOM 1731 C C . GLN A 1 220 ? 10.265 -34.841 20.472 1.00 78.44 220 GLN A C 1
ATOM 1733 O O . GLN A 1 220 ? 10.373 -34.246 19.408 1.00 78.44 220 GLN A O 1
ATOM 1738 N N . LYS A 1 221 ? 9.886 -36.130 20.505 1.00 73.62 221 LYS A N 1
ATOM 1739 C CA . LYS A 1 221 ? 9.563 -36.908 19.287 1.00 73.62 221 LYS A CA 1
ATOM 1740 C C . LYS A 1 221 ? 8.391 -36.329 18.481 1.00 73.62 221 LYS A C 1
ATOM 1742 O O . LYS A 1 221 ? 8.296 -36.578 17.284 1.00 73.62 221 LYS A O 1
ATOM 1747 N N . ARG A 1 222 ? 7.472 -35.608 19.132 1.00 75.94 222 ARG A N 1
ATOM 1748 C CA . ARG A 1 222 ? 6.320 -34.954 18.501 1.00 75.94 222 ARG A CA 1
ATOM 1749 C C . ARG A 1 222 ? 6.104 -33.596 19.155 1.00 75.94 222 ARG A C 1
ATOM 1751 O O . ARG A 1 222 ? 5.974 -33.525 20.371 1.00 75.94 222 ARG A O 1
ATOM 1758 N N . MET A 1 223 ? 6.050 -32.547 18.341 1.00 85.12 223 MET A N 1
ATOM 1759 C CA . MET A 1 223 ? 5.931 -31.167 18.810 1.00 85.12 223 MET A CA 1
ATOM 1760 C C . MET A 1 223 ? 4.580 -30.925 19.491 1.00 85.12 223 MET A C 1
ATOM 1762 O O . MET A 1 223 ? 3.527 -31.122 18.879 1.00 85.12 223 MET A O 1
ATOM 1766 N N . ASN A 1 224 ? 4.609 -30.469 20.744 1.00 89.88 224 ASN A N 1
ATOM 1767 C CA . ASN A 1 224 ? 3.428 -30.001 21.461 1.00 89.88 224 ASN A CA 1
ATOM 1768 C C . ASN A 1 224 ? 3.460 -28.473 21.595 1.00 89.88 224 ASN A C 1
ATOM 1770 O O . ASN A 1 224 ? 4.033 -27.924 22.536 1.00 89.88 224 ASN A O 1
ATOM 1774 N N . TRP A 1 225 ? 2.800 -27.792 20.658 1.00 88.31 225 TRP A N 1
ATOM 1775 C CA . TRP A 1 225 ? 2.761 -26.329 20.580 1.00 88.31 225 TRP A CA 1
ATOM 1776 C C . TRP A 1 225 ? 2.143 -25.661 21.808 1.00 88.31 225 TRP A C 1
ATOM 1778 O O . TRP A 1 225 ? 2.584 -24.587 22.200 1.00 88.31 225 TRP A O 1
ATOM 1788 N N . LYS A 1 226 ? 1.163 -26.304 22.459 1.00 88.44 226 LYS A N 1
ATOM 1789 C CA . LYS A 1 226 ? 0.542 -25.765 23.680 1.00 88.44 226 LYS A CA 1
ATOM 1790 C C . LYS A 1 226 ? 1.517 -25.768 24.855 1.00 88.44 226 LYS A C 1
ATOM 1792 O O . LYS A 1 226 ? 1.577 -24.795 25.595 1.00 88.44 226 LYS A O 1
ATOM 1797 N N . ALA A 1 227 ? 2.292 -26.843 25.000 1.00 87.38 227 ALA A N 1
ATOM 1798 C CA . ALA A 1 227 ? 3.312 -26.943 26.042 1.00 87.38 227 ALA A CA 1
ATOM 1799 C C . ALA A 1 227 ? 4.490 -25.989 25.780 1.00 87.38 227 ALA A C 1
ATOM 1801 O O . ALA A 1 227 ? 4.964 -25.338 26.705 1.00 87.38 227 ALA A O 1
ATOM 1802 N N . CYS A 1 228 ? 4.916 -25.865 24.519 1.00 87.56 228 CYS A N 1
ATOM 1803 C CA . CYS A 1 228 ? 5.958 -24.919 24.116 1.00 87.56 228 CYS A CA 1
ATOM 1804 C C . CYS A 1 228 ? 5.540 -23.469 24.404 1.00 87.56 228 CYS A C 1
ATOM 1806 O O . CYS A 1 228 ? 6.284 -22.731 25.039 1.00 87.56 228 CYS A O 1
ATOM 1808 N N . HIS A 1 229 ? 4.317 -23.089 24.018 1.00 90.75 229 HIS A N 1
ATOM 1809 C CA . HIS A 1 229 ? 3.768 -21.751 24.255 1.00 90.75 229 HIS A CA 1
ATOM 1810 C C . HIS A 1 229 ? 3.645 -21.417 25.747 1.00 90.75 229 HIS A C 1
ATOM 1812 O O . HIS A 1 229 ? 4.025 -20.322 26.147 1.00 90.75 229 HIS A O 1
ATOM 1818 N N . ALA A 1 230 ? 3.200 -22.366 26.577 1.00 88.00 230 ALA A N 1
ATOM 1819 C CA . ALA A 1 230 ? 3.120 -22.167 28.024 1.00 88.00 230 ALA A CA 1
ATOM 1820 C C . ALA A 1 230 ? 4.496 -21.875 28.652 1.00 88.00 230 ALA A C 1
ATOM 1822 O O . ALA A 1 230 ? 4.620 -20.939 29.434 1.00 88.00 230 ALA A O 1
ATOM 1823 N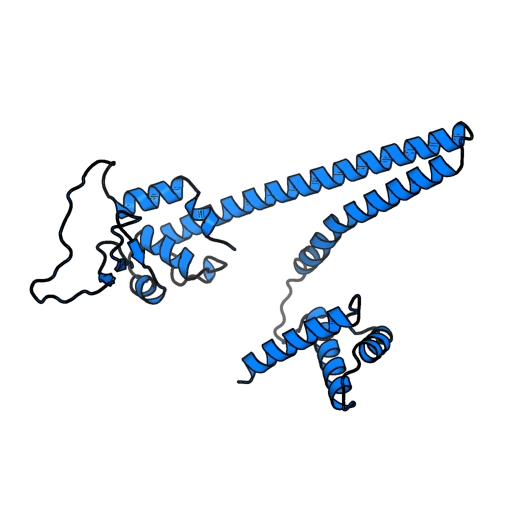 N . LEU A 1 231 ? 5.537 -22.614 28.254 1.00 87.19 231 LEU A N 1
ATOM 1824 C CA . LEU A 1 231 ? 6.908 -22.401 28.742 1.00 87.19 231 LEU A CA 1
ATOM 1825 C C . LEU A 1 231 ? 7.535 -21.101 28.222 1.00 87.19 231 LEU A C 1
ATOM 1827 O O . LEU A 1 231 ? 8.397 -20.519 28.874 1.00 87.19 231 LEU A O 1
ATOM 1831 N N . LEU A 1 232 ? 7.101 -20.642 27.050 1.00 87.62 232 LEU A N 1
ATOM 1832 C CA . LEU A 1 232 ? 7.556 -19.398 26.437 1.00 87.62 232 LEU A CA 1
ATOM 1833 C C . LEU A 1 232 ? 6.992 -18.170 27.170 1.00 87.62 232 LEU A C 1
ATOM 1835 O O . LEU A 1 232 ? 7.676 -17.159 27.299 1.00 87.62 232 LEU A O 1
ATOM 1839 N N . LEU A 1 233 ? 5.774 -18.266 27.715 1.00 85.69 233 LEU A N 1
ATOM 1840 C CA . LEU A 1 233 ? 5.172 -17.213 28.544 1.00 85.69 233 LEU A CA 1
ATOM 1841 C C . LEU A 1 233 ? 5.889 -17.011 29.890 1.00 85.69 233 LEU A C 1
ATOM 1843 O O . LEU A 1 233 ? 5.796 -15.932 30.464 1.00 85.69 233 LEU A O 1
ATOM 1847 N N . GLU A 1 234 ? 6.629 -18.008 30.381 1.00 86.69 234 GLU A N 1
ATOM 1848 C CA . GLU A 1 234 ? 7.414 -17.904 31.622 1.00 86.69 234 GLU A CA 1
ATOM 1849 C C . GLU A 1 234 ? 8.762 -17.179 31.429 1.00 86.69 234 GLU A C 1
ATOM 1851 O O . GLU A 1 234 ? 9.471 -16.913 32.402 1.00 86.69 234 GLU A O 1
ATOM 1856 N N . LYS A 1 235 ? 9.145 -16.858 30.184 1.00 85.44 235 LYS A N 1
ATOM 1857 C CA . LYS A 1 235 ? 10.431 -16.236 29.841 1.00 85.44 235 LYS A CA 1
ATOM 1858 C C . LYS A 1 235 ? 10.237 -14.753 29.475 1.00 85.44 235 LYS A C 1
ATOM 1860 O O . LYS A 1 235 ? 9.654 -14.481 28.430 1.00 85.44 235 LYS A O 1
ATOM 1865 N N . PRO A 1 236 ? 10.752 -13.792 30.269 1.00 77.19 236 PRO A N 1
ATOM 1866 C CA . PRO A 1 236 ? 10.531 -12.357 30.031 1.00 77.19 236 PRO A CA 1
ATOM 1867 C C . PRO A 1 236 ? 11.229 -11.824 28.765 1.00 77.19 236 PRO A C 1
ATOM 1869 O O . PRO A 1 236 ? 10.777 -10.850 28.161 1.00 77.19 236 PRO A O 1
ATOM 1872 N N . ASP A 1 237 ? 12.287 -12.503 28.317 1.00 80.06 237 ASP A N 1
ATOM 1873 C CA . ASP A 1 237 ? 13.131 -12.074 27.195 1.00 80.06 237 ASP A CA 1
ATOM 1874 C C . ASP A 1 237 ? 12.690 -12.669 25.842 1.00 80.06 237 ASP A C 1
ATOM 1876 O O . ASP A 1 237 ? 13.481 -12.753 24.907 1.00 80.06 237 ASP A O 1
ATOM 1880 N N . MET A 1 238 ? 11.432 -13.113 25.718 1.00 85.94 238 MET A N 1
ATOM 1881 C CA . MET A 1 238 ? 10.902 -13.768 24.511 1.00 85.94 238 MET A CA 1
ATOM 1882 C C . MET A 1 238 ? 9.629 -13.100 23.986 1.00 85.94 238 MET A C 1
ATOM 1884 O O . MET A 1 238 ? 8.936 -12.375 24.701 1.00 85.94 238 MET A O 1
ATOM 1888 N N . ILE A 1 239 ? 9.322 -13.309 22.703 1.00 86.31 239 ILE A N 1
ATOM 1889 C CA . ILE A 1 239 ? 8.116 -12.761 22.072 1.00 86.31 239 ILE A CA 1
ATOM 1890 C C . ILE A 1 239 ? 6.893 -13.560 22.522 1.00 86.31 239 ILE A C 1
ATOM 1892 O O . ILE A 1 239 ? 6.724 -14.728 22.173 1.00 86.31 239 ILE A O 1
ATOM 1896 N N . HIS A 1 240 ? 5.992 -12.911 23.254 1.00 86.38 240 HIS A N 1
ATOM 1897 C CA . HIS A 1 240 ? 4.753 -13.528 23.712 1.00 86.38 240 HIS A CA 1
ATOM 1898 C C . HIS A 1 240 ? 3.686 -13.523 22.613 1.00 86.38 240 HIS A C 1
ATOM 1900 O O . HIS A 1 240 ? 2.956 -12.553 22.420 1.00 86.38 240 HIS A O 1
ATOM 1906 N N . TYR A 1 241 ? 3.567 -14.639 21.896 1.00 85.38 241 TYR A N 1
ATOM 1907 C CA . TYR A 1 241 ? 2.506 -14.821 20.907 1.00 85.38 241 TYR A CA 1
ATOM 1908 C C . TYR A 1 241 ? 1.132 -14.995 21.565 1.00 85.38 241 TYR A C 1
ATOM 1910 O O . TYR A 1 241 ? 1.000 -15.608 22.625 1.00 85.38 241 TYR A O 1
ATOM 1918 N N . LYS A 1 242 ? 0.081 -14.520 20.884 1.00 83.69 242 LYS A N 1
ATOM 1919 C CA . LYS A 1 242 ? -1.314 -14.571 21.358 1.00 83.69 242 LYS A CA 1
ATOM 1920 C C . LYS A 1 242 ? -1.803 -15.989 21.673 1.00 83.69 242 LYS A C 1
ATOM 1922 O O . LYS A 1 242 ? -2.622 -16.175 22.568 1.00 83.69 242 LYS A O 1
ATOM 1927 N N . ASN A 1 243 ? -1.355 -16.985 20.912 1.00 87.44 243 ASN A N 1
ATOM 1928 C CA . ASN A 1 243 ? -1.695 -18.387 21.126 1.00 87.44 243 ASN A CA 1
ATOM 1929 C C . ASN A 1 243 ? -0.631 -19.317 20.516 1.00 87.44 243 ASN A C 1
ATOM 1931 O O . ASN A 1 243 ? 0.219 -18.894 19.731 1.00 87.44 243 ASN A O 1
ATOM 1935 N N . ALA A 1 244 ? -0.717 -20.603 20.864 1.00 86.44 244 ALA A N 1
ATOM 1936 C CA . ALA A 1 244 ? 0.183 -21.648 20.378 1.00 86.44 244 ALA A CA 1
ATOM 1937 C C . ALA A 1 244 ? 0.178 -21.824 18.846 1.00 86.44 244 ALA A C 1
ATOM 1939 O O . ALA A 1 244 ? 1.175 -22.266 18.281 1.00 86.44 244 ALA A O 1
ATOM 1940 N N . GLU A 1 245 ? -0.919 -21.468 18.174 1.00 84.12 245 GLU A N 1
ATOM 1941 C CA . GLU A 1 245 ? -1.045 -21.587 16.719 1.00 84.12 245 GLU A CA 1
ATOM 1942 C C . GLU A 1 245 ? -0.279 -20.472 15.997 1.00 84.12 245 GLU A C 1
ATOM 1944 O O . GLU A 1 245 ? 0.407 -20.727 15.013 1.00 84.12 245 GLU A O 1
ATOM 1949 N N . SER A 1 246 ? -0.306 -19.250 16.535 1.00 85.75 246 SER A N 1
ATOM 1950 C CA . SER A 1 246 ? 0.508 -18.136 16.043 1.00 85.75 246 SER A CA 1
ATOM 1951 C C . SER A 1 246 ? 2.005 -18.437 16.150 1.00 85.75 246 SER A C 1
ATOM 1953 O O . SER A 1 246 ? 2.747 -18.154 15.214 1.00 85.75 246 SER A O 1
ATOM 1955 N N . LEU A 1 247 ? 2.438 -19.066 17.251 1.00 88.44 247 LEU A N 1
ATOM 1956 C CA . LEU A 1 247 ? 3.820 -19.530 17.412 1.00 88.44 247 LEU A CA 1
ATOM 1957 C C . LEU A 1 247 ? 4.184 -20.591 16.361 1.00 88.44 247 LEU A C 1
ATOM 1959 O O . LEU A 1 247 ? 5.259 -20.515 15.772 1.00 88.44 247 LEU A O 1
ATOM 1963 N N . ARG A 1 248 ? 3.284 -21.551 16.095 1.00 89.69 248 ARG A N 1
ATOM 1964 C CA . ARG A 1 248 ? 3.486 -22.585 15.068 1.00 89.69 248 ARG A CA 1
ATOM 1965 C C . ARG A 1 248 ? 3.691 -21.980 13.685 1.00 89.69 248 ARG A C 1
ATOM 1967 O O . ARG A 1 248 ? 4.694 -22.274 13.046 1.00 89.69 248 ARG A O 1
ATOM 1974 N N . VAL A 1 249 ? 2.760 -21.131 13.250 1.00 87.06 249 VAL A N 1
ATOM 1975 C CA . VAL A 1 249 ? 2.805 -20.502 11.921 1.00 87.06 249 VAL A CA 1
ATOM 1976 C C . VAL A 1 249 ? 4.076 -19.672 11.762 1.00 87.06 249 VAL A C 1
ATOM 1978 O O . VAL A 1 249 ? 4.736 -19.753 10.730 1.00 87.06 249 VAL A O 1
ATOM 1981 N N . ARG A 1 250 ? 4.461 -18.911 12.795 1.00 86.31 250 ARG A N 1
ATOM 1982 C CA . ARG A 1 250 ? 5.660 -18.074 12.723 1.00 86.31 250 ARG A CA 1
ATOM 1983 C C . ARG A 1 250 ? 6.950 -18.893 12.701 1.00 86.31 250 ARG A C 1
ATOM 1985 O O . ARG A 1 250 ? 7.871 -18.552 11.971 1.00 86.31 250 ARG A O 1
ATOM 1992 N N . PHE A 1 251 ? 6.997 -19.995 13.446 1.00 87.56 251 PHE A N 1
ATOM 1993 C CA . PHE A 1 251 ? 8.133 -20.912 13.415 1.00 87.56 251 PHE A CA 1
ATOM 1994 C C . PHE A 1 251 ? 8.253 -21.663 12.080 1.00 87.56 251 PHE A C 1
ATOM 1996 O O . PHE A 1 251 ? 9.362 -21.921 11.621 1.00 87.56 251 PHE A O 1
ATOM 2003 N N . GLU A 1 252 ? 7.133 -22.017 11.445 1.00 86.69 252 GLU A N 1
ATOM 2004 C CA . GLU A 1 252 ? 7.130 -22.616 10.103 1.00 86.69 252 GLU A CA 1
ATOM 2005 C C . GLU A 1 252 ? 7.699 -21.636 9.067 1.00 86.69 252 GLU A C 1
ATOM 2007 O O . GLU A 1 252 ? 8.624 -22.001 8.348 1.00 86.69 252 GLU A O 1
ATOM 2012 N N . GLN A 1 253 ? 7.267 -20.371 9.094 1.00 84.88 253 GLN A N 1
ATOM 2013 C CA . GLN A 1 253 ? 7.838 -19.309 8.252 1.00 84.88 253 GLN A CA 1
ATOM 2014 C C . GLN A 1 253 ? 9.342 -19.120 8.485 1.00 84.88 253 GLN A C 1
ATOM 2016 O O . GLN A 1 253 ? 10.104 -19.036 7.528 1.00 84.88 253 GLN A O 1
ATOM 2021 N N . TYR A 1 254 ? 9.783 -19.119 9.748 1.00 86.44 254 TYR A N 1
ATOM 2022 C CA . TYR A 1 254 ? 11.205 -19.049 10.088 1.00 86.44 254 TYR A CA 1
ATOM 2023 C C . TYR A 1 254 ? 12.006 -20.217 9.498 1.00 86.44 254 TYR A C 1
ATOM 2025 O O . TYR A 1 254 ? 13.096 -20.017 8.969 1.00 86.44 254 TYR A O 1
ATOM 2033 N N . CYS A 1 255 ? 11.476 -21.443 9.561 1.00 83.31 255 CYS A N 1
ATOM 2034 C CA . CYS A 1 255 ? 12.137 -22.601 8.959 1.00 83.31 255 CYS A CA 1
ATOM 2035 C C . CYS A 1 255 ? 12.237 -22.469 7.434 1.00 83.31 255 CYS A C 1
ATOM 2037 O O . CYS A 1 255 ? 13.257 -22.847 6.862 1.00 83.31 255 CYS A O 1
ATOM 2039 N N . ASP A 1 256 ? 11.199 -21.944 6.783 1.00 80.12 256 ASP A N 1
ATOM 2040 C CA . ASP A 1 256 ? 11.177 -21.750 5.332 1.00 80.12 256 ASP A CA 1
ATOM 2041 C C . ASP A 1 256 ? 12.198 -20.686 4.893 1.00 80.12 256 ASP A C 1
ATOM 2043 O O . ASP A 1 256 ? 12.961 -20.917 3.955 1.00 80.12 256 ASP A O 1
ATOM 2047 N N . GLU A 1 257 ? 12.286 -19.569 5.620 1.00 77.31 257 GLU A N 1
ATOM 2048 C CA . GLU A 1 257 ? 13.285 -18.513 5.399 1.00 77.31 257 GLU A CA 1
ATOM 2049 C C . GLU A 1 257 ? 14.718 -19.022 5.634 1.00 77.31 257 GLU A C 1
ATOM 2051 O O . GLU A 1 257 ? 15.619 -18.752 4.838 1.00 77.31 257 GLU A O 1
ATOM 2056 N N . TYR A 1 258 ? 14.936 -19.818 6.685 1.00 69.38 258 TYR A N 1
ATOM 2057 C CA . TYR A 1 258 ? 16.256 -20.366 7.007 1.00 69.38 258 TYR A CA 1
ATOM 2058 C C . TYR A 1 258 ? 16.714 -21.434 5.999 1.00 69.38 258 TYR A C 1
ATOM 2060 O O . TYR A 1 258 ? 17.893 -21.491 5.652 1.00 69.38 258 TYR A O 1
ATOM 2068 N N . ASN A 1 259 ? 15.793 -22.247 5.469 1.00 62.72 259 ASN A N 1
ATOM 2069 C CA . ASN A 1 259 ? 16.101 -23.216 4.411 1.00 62.72 259 ASN A CA 1
ATOM 2070 C C . ASN A 1 259 ? 16.447 -22.538 3.074 1.00 62.72 259 ASN A C 1
ATOM 2072 O O . ASN A 1 259 ? 17.229 -23.092 2.308 1.00 62.72 259 ASN A O 1
ATOM 2076 N N . TYR A 1 260 ? 15.913 -21.342 2.808 1.00 50.62 260 TYR A N 1
ATOM 2077 C CA . TYR A 1 260 ? 16.248 -20.544 1.621 1.00 50.62 260 TYR A CA 1
ATOM 2078 C C . TYR A 1 260 ? 17.620 -19.859 1.697 1.00 50.62 260 TYR A C 1
ATOM 2080 O O . TYR A 1 260 ? 18.188 -19.522 0.663 1.00 50.62 260 TYR A O 1
ATOM 2088 N N . LEU A 1 261 ? 18.150 -19.632 2.902 1.00 48.50 261 LEU A N 1
ATOM 2089 C CA . LEU A 1 261 ? 19.444 -18.971 3.118 1.00 48.50 261 LEU A CA 1
ATOM 2090 C C . LEU A 1 261 ? 20.626 -19.950 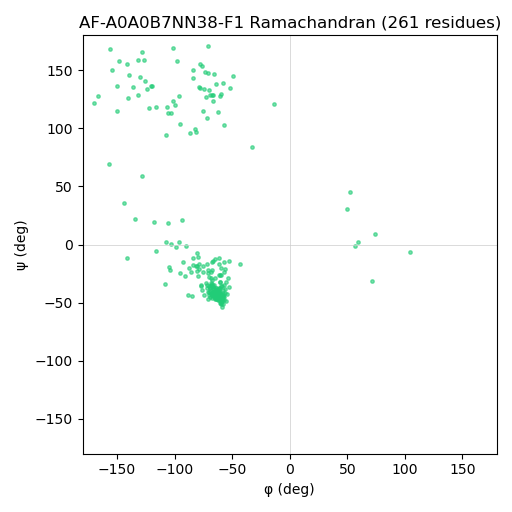3.218 1.00 48.50 261 LEU A C 1
ATOM 2092 O O . LEU A 1 261 ? 21.777 -19.522 3.151 1.00 48.50 261 LEU A O 1
ATOM 2096 N N . VAL A 1 262 ? 20.357 -21.246 3.406 1.00 47.66 262 VAL A N 1
ATOM 2097 C CA . VAL A 1 262 ? 21.375 -22.296 3.622 1.00 47.66 262 VAL A CA 1
ATOM 2098 C C . VAL A 1 262 ? 21.399 -23.343 2.488 1.00 47.66 262 VAL A C 1
ATOM 2100 O O . VAL A 1 262 ? 22.282 -24.202 2.476 1.00 47.66 262 VAL A O 1
ATOM 2103 N N . GLY A 1 263 ? 20.469 -23.271 1.528 1.00 38.88 263 GLY A N 1
ATOM 2104 C CA . GLY A 1 263 ? 20.430 -24.103 0.312 1.00 38.88 263 GLY A CA 1
ATOM 2105 C C . GLY A 1 263 ? 20.941 -23.370 -0.920 1.00 38.88 263 GLY A C 1
ATOM 2106 O O . GLY A 1 263 ? 21.625 -24.030 -1.734 1.00 38.88 263 GLY A O 1
#